Protein AF-A0A355EW24-F1 (afdb_monomer_lite)

Radius of gyration: 24.61 Å; chains: 1; bounding box: 57×34×97 Å

Structure (mmCIF, N/CA/C/O backbone):
data_AF-A0A355EW24-F1
#
_entry.id   AF-A0A355EW24-F1
#
loop_
_atom_site.group_PDB
_atom_site.id
_atom_site.type_symbol
_atom_site.label_atom_id
_atom_site.label_alt_id
_atom_site.label_comp_id
_atom_site.label_asym_id
_atom_site.label_entity_id
_atom_site.label_seq_id
_atom_site.pdbx_PDB_ins_code
_atom_site.Cartn_x
_atom_site.Cartn_y
_atom_site.Cartn_z
_atom_site.occupancy
_atom_site.B_iso_or_equiv
_atom_site.auth_seq_id
_atom_site.auth_comp_id
_atom_site.auth_asym_id
_atom_site.auth_atom_id
_atom_site.pdbx_PDB_model_num
ATOM 1 N N . ALA A 1 1 ? 10.854 -12.152 -34.268 1.00 59.97 1 ALA A N 1
ATOM 2 C CA . ALA A 1 1 ? 11.265 -13.570 -34.185 1.00 59.97 1 ALA A CA 1
ATOM 3 C C . ALA A 1 1 ? 12.708 -13.752 -34.657 1.00 59.97 1 ALA A C 1
ATOM 5 O O . ALA A 1 1 ? 13.566 -13.933 -33.809 1.00 59.97 1 ALA A O 1
ATOM 6 N N . VAL A 1 2 ? 13.000 -13.556 -35.949 1.00 60.12 2 VAL A N 1
ATOM 7 C CA . VAL A 1 2 ? 14.341 -13.761 -36.543 1.00 60.12 2 VAL A CA 1
ATOM 8 C C . VAL A 1 2 ? 15.468 -12.987 -35.838 1.00 60.12 2 VAL A C 1
ATOM 10 O O . VAL A 1 2 ? 16.496 -13.568 -35.520 1.00 60.12 2 VAL A O 1
ATOM 13 N N . VAL A 1 3 ? 15.269 -11.702 -35.516 1.00 64.50 3 VAL A N 1
ATOM 14 C CA . VAL A 1 3 ? 16.278 -10.895 -34.793 1.00 64.50 3 VAL A CA 1
ATOM 15 C C . VAL A 1 3 ? 16.567 -11.461 -33.397 1.00 64.50 3 VAL A C 1
ATOM 17 O O . VAL A 1 3 ? 17.723 -11.585 -33.014 1.00 64.50 3 VAL A O 1
ATOM 20 N N . ALA A 1 4 ? 15.537 -11.876 -32.655 1.00 61.22 4 ALA A N 1
ATOM 21 C CA . ALA A 1 4 ? 15.711 -12.468 -31.328 1.00 61.22 4 ALA A CA 1
ATOM 22 C C . ALA A 1 4 ? 16.446 -13.822 -31.398 1.00 61.22 4 ALA A C 1
ATOM 24 O O . ALA A 1 4 ? 17.312 -14.097 -30.573 1.00 61.22 4 ALA A O 1
ATOM 25 N N . GLU A 1 5 ? 16.150 -14.645 -32.407 1.00 65.75 5 GLU A N 1
ATOM 26 C CA . GLU A 1 5 ? 16.825 -15.932 -32.631 1.00 65.75 5 GLU A CA 1
ATOM 27 C C . GLU A 1 5 ? 18.302 -15.754 -33.016 1.00 65.75 5 GLU A C 1
ATOM 29 O O . GLU A 1 5 ? 19.167 -16.419 -32.447 1.00 65.75 5 GLU A O 1
ATOM 34 N N . LEU A 1 6 ? 18.612 -14.800 -33.900 1.00 62.88 6 LEU A N 1
ATOM 35 C CA . LEU A 1 6 ? 19.988 -14.470 -34.296 1.00 62.88 6 LEU A CA 1
ATOM 36 C C . LEU A 1 6 ? 20.810 -13.896 -33.133 1.00 62.88 6 LEU A C 1
ATOM 38 O O . LEU A 1 6 ? 21.958 -14.288 -32.918 1.00 62.88 6 LEU A O 1
ATOM 42 N N . CYS A 1 7 ? 20.226 -12.997 -32.341 1.00 64.62 7 CYS A N 1
ATOM 43 C CA . CYS A 1 7 ? 20.884 -12.449 -31.156 1.00 64.62 7 CYS A CA 1
ATOM 44 C C . CYS A 1 7 ? 21.098 -13.519 -30.074 1.00 64.62 7 CYS A C 1
ATOM 46 O O . CYS A 1 7 ? 22.156 -13.563 -29.449 1.00 64.62 7 CYS A O 1
ATOM 48 N N . GLY A 1 8 ? 20.130 -14.422 -29.886 1.00 62.66 8 GLY A N 1
ATOM 49 C CA . GLY A 1 8 ? 20.254 -15.541 -28.953 1.00 62.66 8 GLY A CA 1
ATOM 50 C C . GLY A 1 8 ? 21.350 -16.537 -29.343 1.00 62.66 8 GLY A C 1
ATOM 51 O O . GLY A 1 8 ? 22.033 -17.056 -28.466 1.00 62.66 8 GLY A O 1
ATOM 52 N N . ALA A 1 9 ? 21.551 -16.775 -30.642 1.00 64.44 9 ALA A N 1
ATOM 53 C CA . ALA A 1 9 ? 22.560 -17.709 -31.143 1.00 64.44 9 ALA A CA 1
ATOM 54 C C . ALA A 1 9 ? 24.004 -17.185 -31.033 1.00 64.44 9 ALA A C 1
ATOM 56 O O . ALA A 1 9 ? 24.939 -17.978 -30.972 1.00 64.44 9 ALA A O 1
ATOM 57 N N . THR A 1 10 ? 24.199 -15.865 -31.019 1.00 70.56 10 THR A N 1
ATOM 58 C CA . THR A 1 10 ? 25.537 -15.247 -31.072 1.00 70.56 10 THR A CA 1
ATOM 59 C C . THR A 1 10 ? 26.137 -14.941 -29.700 1.00 70.56 10 THR A C 1
ATOM 61 O O . THR A 1 10 ? 27.355 -14.819 -29.605 1.00 70.56 10 THR A O 1
ATOM 64 N N . ALA A 1 11 ? 25.314 -14.808 -28.649 1.00 73.56 11 ALA A N 1
ATOM 65 C CA . ALA A 1 11 ? 25.724 -14.471 -27.274 1.00 73.56 11 ALA A CA 1
ATOM 66 C C . ALA A 1 11 ? 26.688 -13.263 -27.160 1.00 73.56 11 ALA A C 1
ATOM 68 O O . ALA A 1 11 ? 27.446 -13.138 -26.198 1.00 73.56 11 ALA A O 1
ATOM 69 N N . HIS A 1 12 ? 26.682 -12.366 -28.149 1.00 79.56 12 HIS A N 1
ATOM 70 C CA . HIS A 1 12 ? 27.676 -11.306 -28.274 1.00 79.56 12 HIS A CA 1
ATOM 71 C C . HIS A 1 12 ? 27.291 -10.085 -27.424 1.00 79.56 12 HIS A C 1
ATOM 73 O O . HIS A 1 12 ? 26.269 -9.447 -27.677 1.00 79.56 12 HIS A O 1
ATOM 79 N N . ALA A 1 13 ? 28.130 -9.708 -26.451 1.00 78.00 13 ALA A N 1
ATOM 80 C CA . ALA A 1 13 ? 27.843 -8.624 -25.498 1.00 78.00 13 ALA A CA 1
ATOM 81 C C . ALA A 1 13 ? 27.566 -7.259 -26.162 1.00 78.00 13 ALA A C 1
ATOM 83 O O . ALA A 1 13 ? 26.728 -6.498 -25.688 1.00 78.00 13 ALA A O 1
ATOM 84 N N . GLY A 1 14 ? 28.192 -6.976 -27.311 1.00 85.31 14 GLY A N 1
ATOM 85 C CA . GLY A 1 14 ? 27.937 -5.754 -28.092 1.00 85.31 14 GLY A CA 1
ATOM 86 C C . GLY A 1 14 ? 26.512 -5.624 -28.655 1.00 85.31 14 GLY A C 1
ATOM 87 O O . GLY A 1 14 ? 26.184 -4.596 -29.234 1.00 85.31 14 GLY A O 1
ATOM 88 N N . LEU A 1 15 ? 25.663 -6.647 -28.506 1.00 85.75 15 LEU A N 1
ATOM 89 C CA . LEU A 1 15 ? 24.259 -6.604 -28.919 1.00 85.75 15 LEU A CA 1
ATOM 90 C C . LEU A 1 15 ? 23.318 -6.083 -27.825 1.00 85.75 15 LEU A C 1
ATOM 92 O O . LEU A 1 15 ? 22.170 -5.776 -28.132 1.00 85.75 15 LEU A O 1
ATOM 96 N N . VAL A 1 16 ? 23.773 -5.970 -26.572 1.00 89.56 16 VAL A N 1
ATOM 97 C CA . VAL A 1 16 ? 22.926 -5.578 -25.431 1.00 89.56 16 VAL A CA 1
ATOM 98 C C . VAL A 1 16 ? 22.260 -4.216 -25.653 1.00 89.56 16 VAL A C 1
ATOM 100 O O . VAL A 1 16 ? 21.040 -4.110 -25.548 1.00 89.56 16 VAL A O 1
ATOM 103 N N . GLU A 1 17 ? 23.043 -3.192 -25.996 1.00 91.38 17 GLU A N 1
ATOM 104 C CA . GLU A 1 17 ? 22.545 -1.827 -26.222 1.00 91.38 17 GLU A CA 1
ATOM 105 C C . GLU A 1 17 ? 21.614 -1.722 -27.437 1.00 91.38 17 GLU A C 1
ATOM 107 O O . GLU A 1 17 ? 20.474 -1.293 -27.251 1.00 91.38 17 GLU A O 1
ATOM 112 N N . PRO A 1 18 ? 22.002 -2.199 -28.639 1.00 91.19 18 PRO A N 1
ATOM 113 C CA . PRO A 1 18 ? 21.110 -2.188 -29.797 1.00 91.19 18 PRO A CA 1
ATOM 114 C C . PRO A 1 18 ? 19.782 -2.919 -29.563 1.00 91.19 18 PRO A C 1
ATOM 116 O O . PRO A 1 18 ? 18.737 -2.482 -30.043 1.00 91.19 18 PRO A O 1
ATOM 119 N N . ILE A 1 19 ? 19.798 -4.035 -28.822 1.00 90.19 19 ILE A N 1
ATOM 120 C CA . ILE A 1 19 ? 18.578 -4.782 -28.489 1.00 90.19 19 ILE A CA 1
ATOM 121 C C . ILE A 1 19 ? 17.700 -3.994 -27.518 1.00 90.19 19 ILE A C 1
ATOM 123 O O . ILE A 1 19 ? 16.485 -3.960 -27.709 1.00 90.19 19 ILE A O 1
ATOM 127 N N . GLU A 1 20 ? 18.280 -3.375 -26.484 1.00 94.06 20 GLU A N 1
ATOM 128 C CA . GLU A 1 20 ? 17.516 -2.546 -25.549 1.00 94.06 20 GLU A CA 1
ATOM 129 C C . GLU A 1 20 ? 16.870 -1.356 -26.270 1.00 94.06 20 GLU A C 1
ATOM 131 O O . GLU A 1 20 ? 15.677 -1.114 -26.085 1.00 94.06 20 GLU A O 1
ATOM 136 N N . GLU A 1 21 ? 17.619 -0.645 -27.114 1.00 93.31 21 GLU A N 1
ATOM 137 C CA . GLU A 1 21 ? 17.115 0.495 -27.888 1.00 93.31 21 GLU A CA 1
ATOM 138 C C . GLU A 1 21 ? 15.991 0.086 -28.838 1.00 93.31 21 GLU A C 1
ATOM 140 O O . GLU A 1 21 ? 14.920 0.702 -28.837 1.00 93.31 21 GLU A O 1
ATOM 145 N N . LEU A 1 22 ? 16.195 -1.001 -29.592 1.00 91.75 22 LEU A N 1
ATOM 146 C CA . LEU A 1 22 ? 15.168 -1.566 -30.461 1.00 91.75 22 LEU A CA 1
ATOM 147 C C . LEU A 1 22 ? 13.914 -1.914 -29.658 1.00 91.75 22 LEU A C 1
ATOM 149 O O . LEU A 1 22 ? 12.806 -1.548 -30.045 1.00 91.75 22 LEU A O 1
ATOM 153 N N . ALA A 1 23 ? 14.072 -2.610 -28.533 1.00 93.62 23 ALA A N 1
ATOM 154 C CA . ALA A 1 23 ? 12.939 -3.014 -27.724 1.00 93.62 23 ALA A CA 1
ATOM 155 C C . ALA A 1 23 ? 12.194 -1.800 -27.157 1.00 93.62 23 ALA A C 1
ATOM 157 O O . ALA A 1 23 ? 10.973 -1.743 -27.281 1.00 93.62 23 ALA A O 1
ATOM 158 N N . ARG A 1 24 ? 12.902 -0.798 -26.620 1.00 94.50 24 ARG A N 1
ATOM 159 C CA . ARG A 1 24 ? 12.300 0.455 -26.135 1.00 94.50 24 ARG A CA 1
ATOM 160 C C . ARG A 1 24 ? 11.508 1.169 -27.230 1.00 94.50 24 ARG A C 1
ATOM 162 O O . ARG A 1 24 ? 10.383 1.585 -26.969 1.00 94.50 24 ARG A O 1
ATOM 169 N N . GLY A 1 25 ? 12.042 1.239 -28.450 1.00 92.44 25 GLY A N 1
ATOM 170 C CA . GLY A 1 25 ? 11.335 1.815 -29.598 1.00 92.44 25 GLY A CA 1
ATOM 171 C C . GLY A 1 25 ? 10.088 1.024 -30.011 1.00 92.44 25 GLY A C 1
ATOM 172 O O . GLY A 1 25 ? 9.103 1.604 -30.461 1.00 92.44 25 GLY A O 1
ATOM 173 N N . LEU A 1 26 ? 10.095 -0.299 -29.827 1.00 93.06 26 LEU A N 1
ATOM 174 C CA . LEU A 1 26 ? 8.976 -1.157 -30.210 1.00 93.06 26 LEU A CA 1
ATOM 175 C C . LEU A 1 26 ? 7.814 -1.145 -29.211 1.00 93.06 26 LEU A C 1
ATOM 177 O O . LEU A 1 26 ? 6.679 -1.306 -29.663 1.00 93.06 26 LEU A O 1
ATOM 181 N N . ILE A 1 27 ? 8.050 -0.956 -27.903 1.00 92.81 27 ILE A N 1
ATOM 182 C CA . ILE A 1 27 ? 7.023 -1.123 -26.846 1.00 92.81 27 ILE A CA 1
ATOM 183 C C . ILE A 1 27 ? 5.714 -0.380 -27.165 1.00 92.81 27 ILE A C 1
ATOM 185 O O . ILE A 1 27 ? 4.619 -0.928 -27.004 1.00 92.81 27 ILE A O 1
ATOM 189 N N . GLU A 1 28 ? 5.817 0.841 -27.684 1.00 91.31 28 GLU A N 1
ATOM 190 C CA . GLU A 1 28 ? 4.660 1.696 -27.976 1.00 91.31 28 GLU A CA 1
ATOM 191 C C . GLU A 1 28 ? 3.861 1.269 -29.225 1.00 91.31 28 GLU A C 1
ATOM 193 O O . GLU A 1 28 ? 2.747 1.737 -29.437 1.00 91.31 28 GLU A O 1
ATOM 198 N N . SER A 1 29 ? 4.377 0.336 -30.035 1.00 90.44 29 SER A N 1
ATOM 199 C CA . SER A 1 29 ? 3.785 -0.055 -31.331 1.00 90.44 29 SER A CA 1
ATOM 200 C C . SER A 1 29 ? 3.270 -1.504 -31.419 1.00 90.44 29 SER A C 1
ATOM 202 O O . SER A 1 29 ? 2.463 -1.820 -32.290 1.00 90.44 29 SER A O 1
ATOM 204 N N . ILE A 1 30 ? 3.676 -2.398 -30.507 1.00 89.00 30 ILE A N 1
ATOM 205 C CA . ILE A 1 30 ? 3.279 -3.827 -30.457 1.00 89.00 30 ILE A CA 1
ATOM 206 C C . ILE A 1 30 ? 1.758 -4.020 -30.418 1.00 89.00 30 ILE A C 1
ATOM 208 O O . ILE A 1 30 ? 1.162 -3.746 -29.391 1.00 89.00 30 ILE A O 1
ATOM 212 N N . SER A 1 31 ? 1.098 -4.550 -31.440 1.00 88.19 31 SER A N 1
ATOM 213 C CA . SER A 1 31 ? -0.353 -4.803 -31.382 1.00 88.19 31 SER A CA 1
ATOM 214 C C . SER A 1 31 ? -0.681 -6.257 -31.702 1.00 88.19 31 SER A C 1
ATOM 216 O O . SER A 1 31 ? -0.135 -6.816 -32.653 1.00 88.19 31 SER A O 1
ATOM 218 N N . GLY A 1 32 ? -1.580 -6.860 -30.919 1.00 87.56 32 GLY A N 1
ATOM 219 C CA . GLY A 1 32 ? -2.008 -8.246 -31.092 1.00 87.56 32 GLY A CA 1
ATOM 220 C C . GLY A 1 32 ? -1.053 -9.293 -30.506 1.00 87.56 32 GLY A C 1
ATOM 221 O O . GLY A 1 32 ? 0.111 -9.033 -30.199 1.00 87.56 32 GLY A O 1
ATOM 222 N N . GLU A 1 33 ? -1.570 -10.514 -30.363 1.00 87.81 33 GLU A N 1
ATOM 223 C CA . GLU A 1 33 ? -0.931 -11.616 -29.628 1.00 87.81 33 GLU A CA 1
ATOM 224 C C . GLU A 1 33 ? 0.441 -12.009 -30.200 1.00 87.81 33 GLU A C 1
ATOM 226 O O . GLU A 1 33 ? 1.418 -12.103 -29.458 1.00 87.81 33 GLU A O 1
ATOM 231 N N . ALA A 1 34 ? 0.557 -12.142 -31.526 1.00 88.38 34 ALA A N 1
ATOM 232 C CA . ALA A 1 34 ? 1.813 -12.522 -32.179 1.00 88.38 34 ALA A CA 1
ATOM 233 C C . ALA A 1 34 ? 2.935 -11.483 -31.976 1.00 88.38 34 ALA A C 1
ATOM 235 O O . ALA A 1 34 ? 4.107 -11.839 -31.825 1.00 88.38 34 ALA A O 1
ATOM 236 N N . ALA A 1 35 ? 2.590 -10.191 -31.953 1.00 89.06 35 ALA A N 1
ATOM 237 C CA . ALA A 1 35 ? 3.562 -9.129 -31.712 1.00 89.06 35 ALA A CA 1
ATOM 238 C C . ALA A 1 35 ? 4.016 -9.122 -30.245 1.00 89.06 35 ALA A C 1
ATOM 240 O O . ALA A 1 35 ? 5.205 -8.948 -29.973 1.00 89.06 35 ALA A O 1
ATOM 241 N N . VAL A 1 36 ? 3.091 -9.359 -29.308 1.00 90.44 36 VAL A N 1
ATOM 242 C CA . VAL A 1 36 ? 3.396 -9.493 -27.876 1.00 90.44 36 VAL A CA 1
ATOM 243 C C . VAL A 1 36 ? 4.310 -10.690 -27.626 1.00 90.44 36 VAL A C 1
ATOM 245 O O . VAL A 1 36 ? 5.296 -10.559 -26.904 1.00 90.44 36 VAL A O 1
ATOM 248 N N . GLU A 1 37 ? 4.058 -11.833 -28.267 1.00 90.19 37 GLU A N 1
ATOM 249 C CA . GLU A 1 37 ? 4.939 -13.001 -28.185 1.00 90.19 37 GLU A CA 1
ATOM 250 C C . GLU A 1 37 ? 6.342 -12.695 -28.729 1.00 90.19 37 GLU A C 1
ATOM 252 O O . GLU A 1 37 ? 7.350 -12.989 -28.077 1.00 90.19 37 GLU A O 1
ATOM 257 N N . ALA A 1 38 ? 6.431 -12.076 -29.909 1.00 90.19 38 ALA A N 1
ATOM 258 C CA . ALA A 1 38 ? 7.712 -11.709 -30.502 1.00 90.19 38 ALA A CA 1
ATOM 259 C C . ALA A 1 38 ? 8.499 -10.733 -29.613 1.00 90.19 38 ALA A C 1
ATOM 261 O O . ALA A 1 38 ? 9.718 -10.873 -29.481 1.00 90.19 38 ALA A O 1
ATOM 262 N N . PHE A 1 39 ? 7.808 -9.778 -28.989 1.00 92.44 39 PHE A N 1
ATOM 263 C CA . PHE A 1 39 ? 8.406 -8.838 -28.054 1.00 92.44 39 PHE A CA 1
ATOM 264 C C . PHE A 1 39 ? 8.854 -9.515 -26.753 1.00 92.44 39 PHE A C 1
ATOM 266 O O . PHE A 1 39 ? 9.974 -9.288 -26.302 1.00 92.44 39 PHE A O 1
ATOM 273 N N . ALA A 1 40 ? 8.042 -10.410 -26.185 1.00 92.56 40 ALA A N 1
ATOM 274 C CA . ALA A 1 40 ? 8.420 -11.180 -25.002 1.00 92.56 40 ALA A CA 1
ATOM 275 C C . ALA A 1 40 ? 9.710 -11.982 -25.246 1.00 92.56 40 ALA A C 1
ATOM 277 O O . ALA A 1 40 ? 10.623 -11.954 -24.422 1.00 92.56 40 ALA A O 1
ATOM 278 N N . ARG A 1 41 ? 9.846 -12.623 -26.417 1.00 90.56 41 ARG A N 1
ATOM 279 C CA . ARG A 1 41 ? 11.086 -13.319 -26.810 1.00 90.56 41 ARG A CA 1
ATOM 280 C C . ARG A 1 41 ? 12.287 -12.372 -26.894 1.00 90.56 41 ARG A C 1
ATOM 282 O O . ARG A 1 41 ? 13.377 -12.754 -26.477 1.00 90.56 41 ARG A O 1
ATOM 289 N N . LEU A 1 42 ? 12.104 -11.148 -27.395 1.00 91.94 42 LEU A N 1
ATOM 290 C CA . LEU A 1 42 ? 13.166 -10.135 -27.443 1.00 91.94 42 LEU A CA 1
ATOM 291 C C . LEU A 1 42 ? 13.648 -9.757 -26.033 1.00 91.94 42 LEU A C 1
ATOM 293 O O . LEU A 1 42 ? 14.851 -9.723 -25.784 1.00 91.94 42 LEU A O 1
ATOM 297 N N . VAL A 1 43 ? 12.720 -9.552 -25.095 1.00 93.44 43 VAL A N 1
ATOM 298 C CA . VAL A 1 43 ? 13.035 -9.250 -23.687 1.00 93.44 43 VAL A CA 1
ATOM 299 C C . VAL A 1 43 ? 13.720 -10.435 -22.995 1.00 93.44 43 VAL A C 1
ATOM 301 O O . VAL A 1 43 ? 14.661 -10.235 -22.227 1.00 93.44 43 VAL A O 1
ATOM 304 N N . VAL A 1 44 ? 13.316 -11.676 -23.293 1.00 91.75 44 VAL A N 1
ATOM 305 C CA . VAL A 1 44 ? 13.999 -12.890 -22.804 1.00 91.75 44 VAL A CA 1
ATOM 306 C C . VAL A 1 44 ? 15.437 -12.959 -23.316 1.00 91.75 44 VAL A C 1
ATOM 308 O O . VAL A 1 44 ? 16.345 -13.262 -22.544 1.00 91.75 44 VAL A O 1
ATOM 311 N N . VAL A 1 45 ? 15.669 -12.658 -24.596 1.00 90.81 45 VAL A N 1
ATOM 312 C CA . VAL A 1 45 ? 17.024 -12.622 -25.169 1.00 90.81 45 VAL A CA 1
ATOM 313 C C . VAL A 1 45 ? 17.865 -11.542 -24.499 1.00 90.81 45 VAL A C 1
ATOM 315 O O . VAL A 1 45 ? 18.977 -11.843 -24.068 1.00 90.81 45 VAL A O 1
ATOM 318 N N . LEU A 1 46 ? 17.326 -10.330 -24.320 1.00 91.88 46 LEU A N 1
ATOM 319 C CA . LEU A 1 46 ? 18.021 -9.280 -23.574 1.00 91.88 46 LEU A CA 1
ATOM 320 C C . LEU A 1 46 ? 18.354 -9.745 -22.155 1.00 91.88 46 LEU A C 1
ATOM 322 O O . LEU A 1 46 ? 19.483 -9.580 -21.723 1.00 91.88 46 LEU A O 1
ATOM 326 N N . SER A 1 47 ? 17.419 -10.400 -21.466 1.00 91.31 47 SER A N 1
ATOM 327 C CA . SER A 1 47 ? 17.632 -10.903 -20.102 1.00 91.31 47 SER A CA 1
ATOM 328 C C . SER A 1 47 ? 18.715 -11.984 -20.014 1.00 91.31 47 SER A C 1
ATOM 330 O O . SER A 1 47 ? 19.347 -12.126 -18.970 1.00 91.31 47 SER A O 1
ATOM 332 N N . ARG A 1 48 ? 18.949 -12.746 -21.091 1.00 90.31 48 ARG A N 1
ATOM 333 C CA . ARG A 1 48 ? 20.051 -13.721 -21.171 1.00 90.31 48 ARG A CA 1
ATOM 334 C C . ARG A 1 48 ? 21.407 -13.058 -21.410 1.00 90.31 48 ARG A C 1
ATOM 336 O O . ARG A 1 48 ? 22.405 -13.570 -20.917 1.00 90.31 48 ARG A O 1
ATOM 343 N N . LEU A 1 49 ? 21.439 -11.957 -22.163 1.00 90.19 49 LEU A N 1
ATOM 344 C CA . LEU A 1 49 ? 22.664 -11.200 -22.447 1.00 90.19 49 LEU A CA 1
ATOM 345 C C . LEU A 1 49 ? 23.048 -10.275 -21.281 1.00 90.19 49 LEU A C 1
ATOM 347 O O . LEU A 1 49 ? 24.207 -10.226 -20.884 1.00 90.19 49 LEU A O 1
ATOM 351 N N . ASP A 1 50 ? 22.066 -9.571 -20.721 1.00 92.69 50 ASP A N 1
ATOM 352 C CA . ASP A 1 50 ? 22.175 -8.692 -19.560 1.00 92.69 50 ASP A CA 1
ATOM 353 C C . ASP A 1 50 ? 20.878 -8.781 -18.743 1.00 92.69 50 ASP A C 1
ATOM 355 O O . ASP A 1 50 ? 19.853 -8.157 -19.042 1.00 92.69 50 ASP A O 1
ATOM 359 N N . ALA A 1 51 ? 20.930 -9.569 -17.670 1.00 91.81 51 ALA A N 1
ATOM 360 C CA . ALA A 1 51 ? 19.776 -9.799 -16.810 1.00 91.81 51 ALA A CA 1
ATOM 361 C C . ALA A 1 51 ? 19.239 -8.503 -16.182 1.00 91.81 51 ALA A C 1
ATOM 363 O O . ALA A 1 51 ? 18.042 -8.392 -15.931 1.00 91.81 51 ALA A O 1
ATOM 364 N N . THR A 1 52 ? 20.098 -7.522 -15.913 1.00 94.19 52 THR A N 1
ATOM 365 C CA . THR A 1 52 ? 19.713 -6.262 -15.274 1.00 94.19 52 THR A CA 1
ATOM 366 C C . THR A 1 52 ? 18.938 -5.370 -16.237 1.00 94.19 52 THR A C 1
ATOM 368 O O . THR A 1 52 ? 17.828 -4.939 -15.911 1.00 94.19 52 THR A O 1
ATOM 371 N N . ARG A 1 53 ? 19.455 -5.151 -17.450 1.00 94.12 53 ARG A N 1
ATOM 372 C CA . ARG A 1 53 ? 18.738 -4.397 -18.492 1.00 94.12 53 ARG A CA 1
ATOM 373 C C . ARG A 1 53 ? 17.453 -5.105 -18.917 1.00 94.12 53 ARG A C 1
ATOM 375 O O . ARG A 1 53 ? 16.419 -4.452 -19.043 1.00 94.12 53 ARG A O 1
ATOM 382 N N . GLY A 1 54 ? 17.484 -6.435 -19.038 1.00 94.19 54 GLY A N 1
ATOM 383 C CA . GLY A 1 54 ? 16.306 -7.251 -19.340 1.00 94.19 54 GLY A CA 1
ATOM 384 C C . GLY A 1 54 ? 15.171 -7.077 -18.328 1.00 94.19 54 GLY A C 1
ATOM 385 O O . GLY A 1 54 ? 14.042 -6.780 -18.720 1.00 94.19 54 GLY A O 1
ATOM 386 N N . ARG A 1 55 ? 15.470 -7.166 -17.022 1.00 94.88 55 ARG A N 1
ATOM 387 C CA . ARG A 1 55 ? 14.475 -6.953 -15.955 1.00 94.88 55 ARG A CA 1
ATOM 388 C C . ARG A 1 55 ? 13.889 -5.538 -15.969 1.00 94.88 55 ARG A C 1
ATOM 390 O O . ARG A 1 55 ? 12.673 -5.382 -15.883 1.00 94.88 55 ARG A O 1
ATOM 397 N N . ARG A 1 56 ? 14.731 -4.509 -16.117 1.00 95.81 56 ARG A N 1
ATOM 398 C CA . ARG A 1 56 ? 14.291 -3.101 -16.179 1.00 95.81 56 ARG A CA 1
ATOM 399 C C . ARG A 1 56 ? 13.365 -2.848 -17.368 1.00 95.81 56 ARG A C 1
ATOM 401 O O . ARG A 1 56 ? 12.297 -2.263 -17.204 1.00 95.81 56 ARG A O 1
ATOM 408 N N . LEU A 1 57 ? 13.738 -3.352 -18.545 1.00 96.00 57 LEU A N 1
ATOM 409 C CA . LEU A 1 57 ? 12.914 -3.269 -19.749 1.00 96.00 57 LEU A CA 1
ATOM 410 C C . LEU A 1 57 ? 11.579 -4.003 -19.577 1.00 96.00 57 LEU A C 1
ATOM 412 O O . LEU A 1 57 ? 10.548 -3.497 -20.014 1.00 96.00 57 LEU A O 1
ATOM 416 N N . ALA A 1 58 ? 11.583 -5.176 -18.939 1.00 95.38 58 ALA A N 1
ATOM 417 C CA . ALA A 1 58 ? 10.365 -5.942 -18.713 1.00 95.38 58 ALA A CA 1
ATOM 418 C C . ALA A 1 58 ? 9.353 -5.172 -17.848 1.00 95.38 58 ALA A C 1
ATOM 420 O O . ALA A 1 58 ? 8.169 -5.123 -18.180 1.00 95.38 58 ALA A O 1
ATOM 421 N N . VAL A 1 59 ? 9.820 -4.510 -16.785 1.00 95.00 59 VAL A N 1
ATOM 422 C CA . VAL A 1 59 ? 8.969 -3.678 -15.920 1.00 95.00 59 VAL A CA 1
ATOM 423 C C . VAL A 1 59 ? 8.449 -2.439 -16.654 1.00 95.00 59 VAL A C 1
ATOM 425 O O . VAL A 1 59 ? 7.255 -2.143 -16.572 1.00 95.00 59 VAL A O 1
ATOM 428 N N . LEU A 1 60 ? 9.296 -1.768 -17.444 1.00 96.19 60 LEU A N 1
ATOM 429 C CA . LEU A 1 60 ? 8.883 -0.657 -18.310 1.00 96.19 60 LEU A CA 1
ATOM 430 C C . LEU A 1 60 ? 7.786 -1.073 -19.295 1.00 96.19 60 LEU A C 1
ATOM 432 O O . LEU A 1 60 ? 6.732 -0.439 -19.373 1.00 96.19 60 LEU A O 1
ATOM 436 N N . ALA A 1 61 ? 8.010 -2.171 -20.013 1.00 95.06 61 ALA A N 1
ATOM 437 C CA . ALA A 1 61 ? 7.039 -2.708 -20.951 1.00 95.06 61 ALA A CA 1
ATOM 438 C C . ALA A 1 61 ? 5.734 -3.102 -20.248 1.00 95.06 61 ALA A C 1
ATOM 440 O O . ALA A 1 61 ? 4.662 -2.777 -20.750 1.00 95.06 61 ALA A O 1
ATOM 441 N N . ASN A 1 62 ? 5.796 -3.716 -19.061 1.00 93.75 62 ASN A N 1
ATOM 442 C CA . ASN A 1 62 ? 4.599 -4.082 -18.299 1.00 93.75 62 ASN A CA 1
ATOM 443 C C . ASN A 1 62 ? 3.784 -2.840 -17.910 1.00 93.75 62 ASN A C 1
ATOM 445 O O . ASN A 1 62 ? 2.558 -2.850 -18.019 1.00 93.75 62 ASN A O 1
ATOM 449 N N . MET A 1 63 ? 4.455 -1.758 -17.500 1.00 94.50 63 MET A N 1
ATOM 450 C CA . MET A 1 63 ? 3.804 -0.484 -17.197 1.00 94.50 63 MET A CA 1
ATOM 451 C C . MET A 1 63 ? 3.099 0.090 -18.430 1.00 94.50 63 MET A C 1
ATOM 453 O O . MET A 1 63 ? 1.902 0.379 -18.355 1.00 94.50 63 MET A O 1
ATOM 457 N N . ILE A 1 64 ? 3.7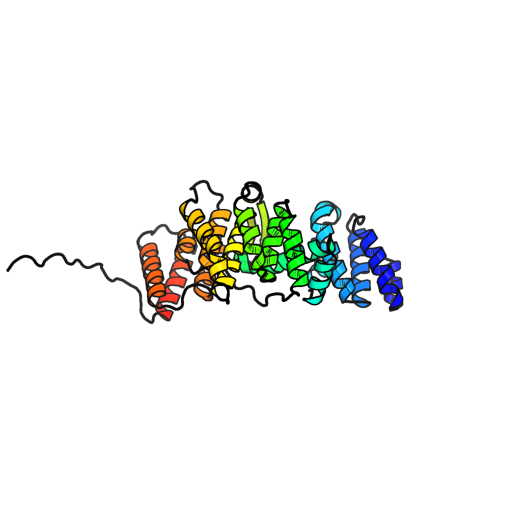87 0.194 -19.571 1.00 94.12 64 ILE A N 1
ATOM 458 C CA . ILE A 1 64 ? 3.205 0.744 -20.808 1.00 94.12 64 ILE A CA 1
ATOM 459 C C . ILE A 1 64 ? 2.034 -0.122 -21.290 1.00 94.12 64 ILE A C 1
ATOM 461 O O . ILE A 1 64 ? 0.940 0.385 -21.551 1.00 94.12 64 ILE A O 1
ATOM 465 N N . MET A 1 65 ? 2.221 -1.442 -21.328 1.00 91.94 65 MET A N 1
ATOM 466 C CA . MET A 1 65 ? 1.195 -2.393 -21.750 1.00 91.94 65 MET A CA 1
ATOM 467 C C . MET A 1 65 ? -0.064 -2.327 -20.880 1.00 91.94 65 MET A C 1
ATOM 469 O O . MET A 1 65 ? -1.171 -2.425 -21.403 1.00 91.94 65 MET A O 1
ATOM 473 N N . ARG A 1 66 ? 0.077 -2.136 -19.562 1.00 88.88 66 ARG A N 1
ATOM 474 C CA . ARG A 1 66 ? -1.061 -2.039 -18.635 1.00 88.88 66 ARG A CA 1
ATOM 475 C C . ARG A 1 66 ? -1.757 -0.687 -18.648 1.00 88.88 66 ARG A C 1
ATOM 477 O O . ARG A 1 66 ? -2.960 -0.645 -18.427 1.00 88.88 66 ARG A O 1
ATOM 484 N N . THR A 1 67 ? -1.018 0.401 -18.847 1.00 89.06 67 THR A N 1
ATOM 485 C CA . THR A 1 67 ? -1.550 1.757 -18.630 1.00 89.06 67 THR A CA 1
ATOM 486 C C . THR A 1 67 ? -1.950 2.477 -19.910 1.00 89.06 67 THR A C 1
ATOM 488 O O . THR A 1 67 ? -2.839 3.319 -19.866 1.00 89.06 67 THR A O 1
ATOM 491 N N . ARG A 1 68 ? -1.324 2.149 -21.045 1.00 90.00 68 ARG A N 1
ATOM 492 C CA . ARG A 1 68 ? -1.570 2.819 -22.333 1.00 90.00 68 ARG A CA 1
ATOM 493 C C . ARG A 1 68 ? -2.205 1.900 -23.365 1.00 90.00 68 ARG A C 1
ATOM 495 O O . ARG A 1 68 ? -2.802 2.380 -24.322 1.00 90.00 68 ARG A O 1
ATOM 502 N N . ARG A 1 69 ? -2.029 0.582 -23.211 1.00 88.38 69 ARG A N 1
ATOM 503 C CA . ARG A 1 69 ? -2.264 -0.380 -24.300 1.00 88.38 69 ARG A CA 1
ATOM 504 C C . ARG A 1 69 ? -3.028 -1.634 -23.888 1.00 88.38 69 ARG A C 1
ATOM 506 O O . ARG A 1 69 ? -3.005 -2.611 -24.636 1.00 88.38 69 ARG A O 1
ATOM 513 N N . SER A 1 70 ? -3.714 -1.613 -22.742 1.00 84.44 70 SER A N 1
ATOM 514 C CA . SER A 1 70 ? -4.379 -2.785 -22.146 1.00 84.44 70 SER A CA 1
ATOM 515 C C . SER A 1 70 ? -5.239 -3.553 -23.147 1.00 84.44 70 SER A C 1
ATOM 517 O O . SER A 1 70 ? -5.169 -4.781 -23.210 1.00 84.44 70 SER A O 1
ATOM 519 N N . ASP A 1 71 ? -5.974 -2.820 -23.979 1.00 86.38 71 ASP A N 1
ATOM 520 C CA . ASP A 1 71 ? -6.956 -3.370 -24.915 1.00 86.38 71 ASP A CA 1
ATOM 521 C C . ASP A 1 71 ? -6.305 -3.964 -26.173 1.00 86.38 71 ASP A C 1
ATOM 523 O O . ASP A 1 71 ? -6.879 -4.832 -26.828 1.00 86.38 71 ASP A O 1
ATOM 527 N N . GLN A 1 72 ? -5.086 -3.523 -26.499 1.00 84.38 72 GLN A N 1
ATOM 528 C CA . GLN A 1 72 ? -4.350 -3.916 -27.706 1.00 84.38 72 GLN A CA 1
ATOM 529 C C . GLN A 1 72 ? -3.403 -5.092 -27.458 1.00 84.38 72 GLN A C 1
ATOM 531 O O . GLN A 1 72 ? -3.176 -5.908 -28.351 1.00 84.38 72 GLN A O 1
ATOM 536 N N . VAL A 1 73 ? -2.821 -5.155 -26.257 1.00 82.94 73 VAL A N 1
ATOM 537 C CA . VAL A 1 73 ? -1.775 -6.133 -25.918 1.00 82.94 73 VAL A CA 1
ATOM 538 C C . VAL A 1 73 ? -2.248 -7.207 -24.949 1.00 82.94 73 VAL A C 1
ATOM 540 O O . VAL A 1 73 ? -1.568 -8.218 -24.820 1.00 82.94 73 VAL A O 1
ATOM 543 N N . ARG A 1 74 ? -3.389 -7.000 -24.270 1.00 80.81 74 ARG A N 1
ATOM 544 C CA . ARG A 1 74 ? -3.934 -7.904 -23.244 1.00 80.81 74 ARG A CA 1
ATOM 545 C C . ARG A 1 74 ? -2.825 -8.395 -22.299 1.00 80.81 74 ARG A C 1
ATOM 547 O O . ARG A 1 74 ? -2.471 -9.566 -22.341 1.00 80.81 74 ARG A O 1
ATOM 554 N N . PRO A 1 75 ? -2.266 -7.546 -21.419 1.00 75.69 75 PRO A N 1
ATOM 555 C CA . PRO A 1 75 ? -1.061 -7.864 -20.636 1.00 75.69 75 PRO A CA 1
ATOM 556 C C . PRO A 1 75 ? -1.185 -9.075 -19.686 1.00 75.69 75 PRO A C 1
ATOM 558 O O . PRO A 1 75 ? -0.194 -9.485 -19.090 1.00 75.69 75 PRO A O 1
ATOM 561 N N . GLY A 1 76 ? -2.382 -9.650 -19.521 1.00 77.31 76 GLY A N 1
ATOM 562 C CA . GLY A 1 76 ? -2.596 -10.941 -18.855 1.00 77.31 76 GLY A CA 1
ATOM 563 C C . GLY A 1 76 ? -2.444 -12.170 -19.766 1.00 77.31 76 GLY A C 1
ATOM 564 O O . GLY A 1 76 ? -2.655 -13.287 -19.305 1.00 77.31 76 GLY A O 1
ATOM 565 N N . PHE A 1 77 ? -2.117 -11.991 -21.047 1.00 81.56 77 PHE A N 1
ATOM 566 C CA . PHE A 1 77 ? -1.985 -13.062 -22.033 1.00 81.56 77 PHE A CA 1
ATOM 567 C C . PHE A 1 77 ? -0.594 -13.717 -21.998 1.00 81.56 77 PHE A C 1
ATOM 569 O O . PHE A 1 77 ? 0.426 -13.081 -21.711 1.00 81.56 77 PHE A O 1
ATOM 576 N N . TYR A 1 78 ? -0.557 -15.012 -22.309 1.00 77.44 78 TYR A N 1
ATOM 577 C CA . TYR A 1 78 ? 0.673 -15.790 -22.446 1.00 77.44 78 TYR A CA 1
ATOM 578 C C . TYR A 1 78 ? 1.369 -15.476 -23.784 1.00 77.44 78 TYR A C 1
ATOM 580 O O . TYR A 1 78 ? 0.693 -15.479 -24.801 1.00 77.44 78 TYR A O 1
ATOM 588 N N . PRO A 1 79 ? 2.696 -15.252 -23.860 1.00 85.12 79 PRO A N 1
ATOM 589 C CA . PRO A 1 79 ? 3.703 -15.524 -22.831 1.00 85.12 79 PRO A CA 1
ATOM 590 C C . PRO A 1 79 ? 4.074 -14.323 -21.953 1.00 85.12 79 PRO A C 1
ATOM 592 O O . PRO A 1 79 ? 4.838 -14.489 -21.003 1.00 85.12 79 PRO A O 1
ATOM 595 N N . TRP A 1 80 ? 3.567 -13.119 -22.241 1.00 90.44 80 TRP A N 1
ATOM 596 C CA . TRP A 1 80 ? 3.969 -11.908 -21.515 1.00 90.44 80 TRP A CA 1
ATOM 597 C C . TRP A 1 80 ? 3.708 -12.009 -20.013 1.00 90.44 80 TRP A C 1
ATOM 599 O O . TRP A 1 80 ? 4.583 -11.681 -19.216 1.00 90.44 80 TRP A O 1
ATOM 609 N N . TRP A 1 81 ? 2.534 -12.517 -19.628 1.00 85.50 81 TRP A N 1
ATOM 610 C CA . TRP A 1 81 ? 2.180 -12.699 -18.223 1.00 85.50 81 TRP A CA 1
ATOM 611 C C . TRP A 1 81 ? 3.206 -13.548 -17.462 1.00 85.50 81 TRP A C 1
ATOM 613 O O . TRP A 1 81 ? 3.614 -13.163 -16.367 1.00 85.50 81 TRP A O 1
ATOM 623 N N . GLN A 1 82 ? 3.669 -14.654 -18.060 1.00 86.88 82 GLN A N 1
ATOM 624 C CA . GLN A 1 82 ? 4.679 -15.511 -17.440 1.00 86.88 82 GLN A CA 1
ATOM 625 C C . GLN A 1 82 ? 5.974 -14.725 -17.212 1.00 86.88 82 GLN A C 1
ATOM 627 O O . GLN A 1 82 ? 6.452 -14.645 -16.082 1.00 86.88 82 GLN A O 1
ATOM 632 N N . LEU A 1 83 ? 6.489 -14.078 -18.261 1.00 88.25 83 LEU A N 1
ATOM 633 C CA . LEU A 1 83 ? 7.721 -13.295 -18.179 1.00 88.25 83 LEU A CA 1
ATOM 634 C C . LEU A 1 83 ? 7.625 -12.185 -17.124 1.00 88.25 83 LEU A C 1
ATOM 636 O O . LEU A 1 83 ? 8.509 -12.058 -16.284 1.00 88.25 83 LEU A O 1
ATOM 640 N N . ALA A 1 84 ? 6.547 -11.401 -17.141 1.00 85.19 84 ALA A N 1
ATOM 641 C CA . ALA A 1 84 ? 6.351 -10.304 -16.198 1.00 85.19 84 ALA A CA 1
ATOM 642 C C . ALA A 1 84 ? 6.236 -10.794 -14.744 1.00 85.19 84 ALA A C 1
ATOM 644 O O . ALA A 1 84 ? 6.680 -10.098 -13.838 1.00 85.19 84 ALA A O 1
ATOM 645 N N . SER A 1 85 ? 5.674 -11.987 -14.515 1.00 82.06 85 SER A N 1
ATOM 646 C CA . SER A 1 85 ? 5.545 -12.575 -13.174 1.00 82.06 85 SER A CA 1
ATOM 647 C C . SER A 1 85 ? 6.860 -13.115 -12.595 1.00 82.06 85 SER A C 1
ATOM 649 O O . SER A 1 85 ? 6.992 -13.220 -11.378 1.00 82.06 85 SER A O 1
ATOM 651 N N . GLU A 1 86 ? 7.832 -13.441 -13.451 1.00 85.00 86 GLU A N 1
ATOM 652 C CA . GLU A 1 86 ? 9.144 -13.974 -13.056 1.00 85.00 86 GLU A CA 1
ATOM 653 C C . GLU A 1 86 ? 10.189 -12.866 -12.826 1.00 85.00 86 GLU A C 1
ATOM 655 O O . GLU A 1 86 ? 11.263 -13.112 -12.268 1.00 85.00 86 GLU A O 1
ATOM 660 N N . VAL A 1 87 ? 9.894 -11.629 -13.236 1.00 86.94 87 VAL A N 1
ATOM 661 C CA . VAL A 1 87 ? 10.803 -10.492 -13.078 1.00 86.94 87 VAL A CA 1
ATOM 662 C C . VAL A 1 87 ? 10.721 -9.942 -11.657 1.00 86.94 87 VAL A C 1
ATOM 664 O O . VAL A 1 87 ? 9.687 -9.455 -11.216 1.00 86.94 87 VAL A O 1
ATOM 667 N N . ALA A 1 88 ? 11.856 -9.969 -10.958 1.00 86.50 88 ALA A N 1
ATOM 668 C CA . ALA A 1 88 ? 12.018 -9.357 -9.644 1.00 86.50 88 ALA A CA 1
ATOM 669 C C . ALA A 1 88 ? 13.137 -8.307 -9.677 1.00 86.50 88 ALA A C 1
ATOM 671 O O . ALA A 1 88 ? 14.310 -8.642 -9.873 1.00 86.50 88 ALA A O 1
ATOM 672 N N . LEU A 1 89 ? 12.781 -7.036 -9.484 1.00 90.62 89 LEU A N 1
ATOM 673 C CA . LEU A 1 89 ? 13.750 -5.943 -9.389 1.00 90.62 89 LEU A CA 1
ATOM 674 C C . LEU A 1 89 ? 14.473 -5.943 -8.035 1.00 90.62 89 LEU A C 1
ATOM 676 O O . LEU A 1 89 ? 13.898 -6.262 -6.992 1.00 90.62 89 LEU A O 1
ATOM 680 N N . ARG A 1 90 ? 15.753 -5.556 -8.053 1.00 91.31 90 ARG A N 1
ATOM 681 C CA . ARG A 1 90 ? 16.563 -5.306 -6.847 1.00 91.31 90 ARG A CA 1
ATOM 682 C C . ARG A 1 90 ? 16.600 -3.814 -6.522 1.00 91.31 90 ARG A C 1
ATOM 684 O O . ARG A 1 90 ? 16.294 -2.996 -7.380 1.00 91.31 90 ARG A O 1
ATOM 691 N N . ALA A 1 91 ? 17.040 -3.455 -5.315 1.00 92.44 91 ALA A N 1
ATOM 692 C CA . ALA A 1 91 ? 17.201 -2.057 -4.893 1.00 92.44 91 ALA A CA 1
ATOM 693 C C . ALA A 1 91 ? 17.943 -1.189 -5.928 1.00 92.44 91 ALA A C 1
ATOM 695 O O . ALA A 1 91 ? 17.438 -0.141 -6.313 1.00 92.44 91 ALA A O 1
ATOM 696 N N . ASP A 1 92 ? 19.067 -1.674 -6.464 1.00 95.31 92 ASP A N 1
ATOM 697 C CA . ASP A 1 92 ? 19.841 -0.955 -7.489 1.00 95.31 92 ASP A CA 1
ATOM 698 C C . ASP A 1 92 ? 19.076 -0.750 -8.804 1.00 95.31 92 ASP A C 1
ATOM 700 O O . ASP A 1 92 ? 19.303 0.231 -9.511 1.00 95.31 92 ASP A O 1
ATOM 704 N N . ASP A 1 93 ? 18.154 -1.658 -9.139 1.00 96.06 93 ASP A N 1
ATOM 705 C CA . ASP A 1 93 ? 17.279 -1.502 -10.300 1.00 96.06 93 ASP A CA 1
ATOM 706 C C . ASP A 1 93 ? 16.267 -0.380 -10.071 1.00 96.06 93 ASP A C 1
ATOM 708 O O . ASP A 1 93 ? 16.069 0.449 -10.956 1.00 96.06 93 ASP A O 1
ATOM 712 N N . PHE A 1 94 ? 15.686 -0.304 -8.872 1.00 95.25 94 PHE A N 1
ATOM 713 C CA . PHE A 1 94 ? 14.793 0.791 -8.501 1.00 95.25 94 PHE A CA 1
ATOM 714 C C . PHE A 1 94 ? 15.520 2.133 -8.451 1.00 95.25 94 PHE A C 1
ATOM 716 O O . PHE A 1 94 ? 15.000 3.096 -9.007 1.00 95.25 94 PHE A O 1
ATOM 723 N N . ASN A 1 95 ? 16.727 2.189 -7.877 1.00 97.00 95 ASN A N 1
ATOM 724 C CA . ASN A 1 95 ? 17.539 3.408 -7.860 1.00 97.00 95 ASN A CA 1
ATOM 725 C C . ASN A 1 95 ? 17.784 3.921 -9.287 1.00 97.00 95 ASN A C 1
ATOM 727 O O . ASN A 1 95 ? 17.522 5.079 -9.604 1.00 97.00 95 ASN A O 1
ATOM 731 N N . ALA A 1 96 ? 18.221 3.029 -10.182 1.00 96.94 96 ALA A N 1
ATOM 732 C CA . ALA A 1 96 ? 18.493 3.384 -11.570 1.00 96.94 96 ALA A CA 1
ATOM 733 C C . ALA A 1 96 ? 17.238 3.856 -12.324 1.00 96.94 96 ALA A C 1
ATOM 735 O O . ALA A 1 96 ? 17.309 4.819 -13.085 1.00 96.94 96 ALA A O 1
ATOM 736 N N . LEU A 1 97 ? 16.097 3.188 -12.131 1.00 97.31 97 LEU A N 1
ATOM 737 C CA . LEU A 1 97 ? 14.841 3.538 -12.799 1.00 97.31 97 LEU A CA 1
ATOM 738 C C . LEU A 1 97 ? 14.251 4.856 -12.276 1.00 97.31 97 LEU A C 1
ATOM 740 O O . LEU A 1 97 ? 13.842 5.691 -13.078 1.00 97.31 97 LEU A O 1
ATOM 744 N N . LEU A 1 98 ? 14.243 5.064 -10.955 1.00 97.19 98 LEU A N 1
ATOM 745 C CA . LEU A 1 98 ? 13.767 6.306 -10.338 1.00 97.19 98 LEU A CA 1
ATOM 746 C C . LEU A 1 98 ? 14.625 7.500 -10.771 1.00 97.19 98 LEU A C 1
ATOM 748 O O . LEU A 1 98 ? 14.078 8.515 -11.196 1.00 97.19 98 LEU A O 1
ATOM 752 N N . ASN A 1 99 ? 15.954 7.354 -10.757 1.00 96.81 99 ASN A N 1
ATOM 753 C CA . ASN A 1 99 ? 16.873 8.433 -11.133 1.00 96.81 99 ASN A CA 1
ATOM 754 C C . ASN A 1 99 ? 16.852 8.742 -12.638 1.00 96.81 99 ASN A C 1
ATOM 756 O O . ASN A 1 99 ? 17.143 9.870 -13.031 1.00 96.81 99 ASN A O 1
ATOM 760 N N . ARG A 1 100 ? 16.484 7.773 -13.489 1.00 95.00 100 ARG A N 1
ATOM 761 C CA . ARG A 1 100 ? 16.290 8.004 -14.931 1.00 95.00 100 ARG A CA 1
ATOM 762 C C . ARG A 1 100 ? 15.055 8.865 -15.228 1.00 95.00 100 ARG A C 1
ATOM 764 O O . ARG A 1 100 ? 15.024 9.528 -16.263 1.00 95.00 100 ARG A O 1
ATOM 771 N N . GLY A 1 101 ? 14.070 8.884 -14.330 1.00 94.56 101 GLY A N 1
ATOM 772 C CA . GLY A 1 101 ? 12.855 9.683 -14.471 1.00 94.56 101 GLY A CA 1
ATOM 773 C C . GLY A 1 101 ? 11.889 9.159 -15.541 1.00 94.56 101 GLY A C 1
ATOM 774 O O . GLY A 1 101 ? 12.025 8.046 -16.054 1.00 94.56 101 GLY A O 1
ATOM 775 N N . GLY A 1 102 ? 10.874 9.967 -15.859 1.00 95.06 102 GLY A N 1
ATOM 776 C CA . GLY A 1 102 ? 9.891 9.672 -16.905 1.00 95.06 102 GLY A CA 1
ATOM 777 C C . GLY A 1 102 ? 9.199 8.315 -16.735 1.00 95.06 102 GLY A C 1
ATOM 778 O O . GLY A 1 102 ? 8.735 7.956 -15.649 1.00 95.06 102 GLY A O 1
ATOM 779 N N . ASP A 1 103 ? 9.131 7.553 -17.825 1.00 96.12 103 ASP A N 1
ATOM 780 C CA . ASP A 1 103 ? 8.457 6.253 -17.852 1.00 96.12 103 ASP A CA 1
ATOM 781 C C . ASP A 1 103 ? 9.194 5.167 -17.071 1.00 96.12 103 ASP A C 1
ATOM 783 O O . ASP A 1 103 ? 8.549 4.289 -16.499 1.00 96.12 103 ASP A O 1
ATOM 787 N N . ASP A 1 104 ? 10.524 5.237 -16.992 1.00 9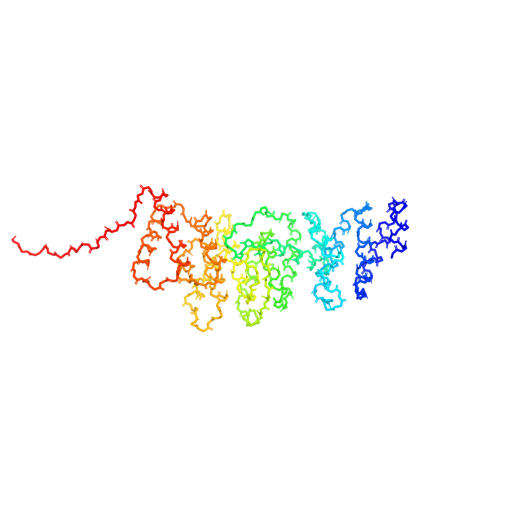7.25 104 ASP A N 1
ATOM 788 C CA . ASP A 1 104 ? 11.322 4.309 -16.191 1.00 97.25 104 ASP A CA 1
ATOM 789 C C . ASP A 1 104 ? 10.963 4.448 -14.698 1.00 97.25 104 ASP A C 1
ATOM 791 O O . ASP A 1 104 ? 10.683 3.448 -14.029 1.00 97.25 104 ASP A O 1
ATOM 795 N N . ALA A 1 105 ? 10.841 5.682 -14.196 1.00 97.19 105 ALA A N 1
ATOM 796 C CA . ALA A 1 105 ? 10.422 5.926 -12.818 1.00 97.19 105 ALA A CA 1
ATOM 797 C C . ALA A 1 105 ? 8.965 5.495 -12.569 1.00 97.19 105 ALA A C 1
ATOM 799 O O . ALA A 1 105 ? 8.670 4.833 -11.571 1.00 97.19 105 ALA A O 1
ATOM 800 N N . LYS A 1 106 ? 8.045 5.783 -13.501 1.00 96.75 106 LYS A N 1
ATOM 801 C CA . LYS A 1 106 ? 6.649 5.314 -13.415 1.00 96.75 106 LYS A CA 1
ATOM 802 C C . LYS A 1 106 ? 6.543 3.788 -13.412 1.00 96.75 106 LYS A C 1
ATOM 804 O O . LYS A 1 106 ? 5.695 3.232 -12.711 1.00 96.75 106 LYS A O 1
ATOM 809 N N . ALA A 1 107 ? 7.412 3.103 -14.149 1.00 96.12 107 ALA A N 1
ATOM 810 C CA . ALA A 1 107 ? 7.473 1.650 -14.161 1.00 96.12 107 ALA A CA 1
ATOM 811 C C . ALA A 1 107 ? 7.954 1.081 -12.819 1.00 96.12 107 ALA A C 1
ATOM 813 O O . ALA A 1 107 ? 7.308 0.180 -12.281 1.00 96.12 107 ALA A O 1
ATOM 814 N N . ALA A 1 108 ? 9.002 1.666 -12.231 1.00 95.81 108 ALA A N 1
ATOM 815 C CA . ALA A 1 108 ? 9.457 1.335 -10.880 1.00 95.81 108 ALA A CA 1
ATOM 816 C C . ALA A 1 108 ? 8.346 1.513 -9.828 1.00 95.81 108 ALA A C 1
ATOM 818 O O . ALA A 1 108 ? 8.125 0.624 -9.006 1.00 95.81 108 ALA A O 1
ATOM 819 N N . ILE A 1 109 ? 7.603 2.624 -9.885 1.00 95.69 109 ILE A N 1
ATOM 820 C CA . ILE A 1 109 ? 6.485 2.917 -8.971 1.00 95.69 109 ILE A CA 1
ATOM 821 C C . ILE A 1 109 ? 5.355 1.889 -9.120 1.00 95.69 109 ILE A C 1
ATOM 823 O O . ILE A 1 109 ? 4.807 1.416 -8.121 1.00 95.69 109 ILE A O 1
ATOM 827 N N . LEU A 1 110 ? 4.997 1.534 -10.359 1.00 92.81 110 LEU A N 1
ATOM 828 C CA . LEU A 1 110 ? 3.956 0.541 -10.624 1.00 92.81 110 LEU A CA 1
ATOM 829 C C . LEU A 1 110 ? 4.341 -0.837 -10.069 1.00 92.81 110 LEU A C 1
ATOM 831 O O . LEU A 1 110 ? 3.508 -1.484 -9.431 1.00 92.81 110 LEU A O 1
ATOM 835 N N . ASP A 1 111 ? 5.587 -1.258 -10.283 1.00 92.31 111 ASP A N 1
ATOM 836 C CA . ASP A 1 111 ? 6.103 -2.548 -9.824 1.00 92.31 111 ASP A CA 1
ATOM 837 C C . ASP A 1 111 ? 6.140 -2.632 -8.292 1.00 92.31 111 ASP A C 1
ATOM 839 O O . ASP A 1 111 ? 5.487 -3.486 -7.683 1.00 92.31 111 ASP A O 1
ATOM 843 N N . VAL A 1 112 ? 6.797 -1.666 -7.641 1.00 90.19 112 VAL A N 1
ATOM 844 C CA . VAL A 1 112 ? 6.952 -1.656 -6.180 1.00 90.19 112 VAL A CA 1
ATOM 845 C C . VAL A 1 112 ? 5.607 -1.484 -5.457 1.00 90.19 112 VAL A C 1
ATOM 847 O O . VAL A 1 112 ? 5.360 -2.115 -4.422 1.00 90.19 112 VAL A O 1
ATOM 850 N N . GLY A 1 113 ? 4.688 -0.698 -6.032 1.00 86.31 113 GLY A N 1
ATOM 851 C CA . GLY A 1 113 ? 3.324 -0.542 -5.531 1.00 86.31 113 GLY A CA 1
ATOM 852 C C . GLY A 1 113 ? 2.516 -1.843 -5.593 1.00 86.31 113 GLY A C 1
ATOM 853 O O . GLY A 1 113 ? 1.679 -2.092 -4.715 1.00 86.31 113 GLY A O 1
ATOM 854 N N . GLY A 1 114 ? 2.796 -2.713 -6.569 1.00 79.88 114 GLY A N 1
ATOM 855 C CA . GLY A 1 114 ? 2.257 -4.071 -6.653 1.00 79.88 114 GLY A CA 1
ATOM 856 C C . GLY A 1 114 ? 2.505 -4.860 -5.366 1.00 79.88 114 GLY A C 1
ATOM 857 O O . GLY A 1 114 ? 1.544 -5.249 -4.696 1.00 79.88 114 GLY A O 1
ATOM 858 N N . PHE A 1 115 ? 3.776 -4.989 -4.972 1.00 67.44 115 PHE A N 1
ATOM 859 C CA . PHE A 1 115 ? 4.215 -5.755 -3.797 1.00 67.44 115 PHE A CA 1
ATOM 860 C C . PHE A 1 115 ? 3.803 -5.135 -2.453 1.00 67.44 115 PHE A C 1
ATOM 862 O O . PHE A 1 115 ? 3.425 -5.861 -1.533 1.00 67.44 115 PHE A O 1
ATOM 869 N N . GLY A 1 116 ? 3.855 -3.804 -2.319 1.00 57.22 116 GLY A N 1
ATOM 870 C CA . GLY A 1 116 ? 3.466 -3.112 -1.081 1.00 57.22 116 GLY A CA 1
ATOM 871 C C . GLY A 1 116 ? 1.966 -3.187 -0.782 1.00 57.22 116 GLY A C 1
ATOM 872 O O . GLY A 1 116 ? 1.563 -3.286 0.376 1.00 57.22 116 GLY A O 1
ATOM 873 N N . GLY A 1 117 ? 1.138 -3.201 -1.833 1.00 64.88 117 GLY A N 1
ATOM 874 C CA . GLY A 1 117 ? -0.320 -3.107 -1.728 1.00 64.88 117 GLY A CA 1
ATOM 875 C C . GLY A 1 117 ? -1.004 -4.240 -0.967 1.00 64.88 117 GLY A C 1
ATOM 876 O O . GLY A 1 117 ? -1.955 -3.987 -0.236 1.00 64.88 117 GLY A O 1
ATOM 877 N N . GLY A 1 118 ? -0.528 -5.479 -1.119 1.00 76.50 118 GLY A N 1
ATOM 878 C CA . GLY A 1 118 ? -1.162 -6.637 -0.480 1.00 76.50 118 GLY A CA 1
ATOM 879 C C . GLY A 1 118 ? -1.033 -6.613 1.044 1.00 76.50 118 GLY A C 1
ATOM 880 O O . GLY A 1 118 ? -1.993 -6.908 1.749 1.00 76.50 118 GLY A O 1
ATOM 881 N N . ALA A 1 119 ? 0.133 -6.212 1.562 1.00 78.38 119 ALA A N 1
ATOM 882 C CA . ALA A 1 119 ? 0.362 -6.122 3.003 1.00 78.38 119 ALA A CA 1
ATOM 883 C C . ALA A 1 119 ? -0.446 -4.980 3.631 1.00 78.38 119 ALA A C 1
ATOM 885 O O . ALA A 1 119 ? -1.121 -5.202 4.639 1.00 78.38 119 ALA A O 1
ATOM 886 N N . ILE A 1 120 ? -0.441 -3.797 2.996 1.00 85.75 120 ILE A N 1
ATOM 887 C CA . ILE A 1 120 ? -1.182 -2.638 3.513 1.00 85.75 120 ILE A CA 1
ATOM 888 C C . ILE A 1 120 ? -2.696 -2.872 3.562 1.00 85.75 120 ILE A C 1
ATOM 890 O O . ILE A 1 120 ? -3.393 -2.358 4.430 1.00 85.75 120 ILE A O 1
ATOM 894 N N . PHE A 1 121 ? -3.208 -3.665 2.618 1.00 86.94 121 PHE A N 1
ATOM 895 C CA . PHE A 1 121 ? -4.630 -3.947 2.475 1.00 86.94 121 PHE A CA 1
ATOM 896 C C . PHE A 1 121 ? -5.191 -4.760 3.649 1.00 86.94 121 PHE A C 1
ATOM 898 O O . PHE A 1 121 ? -6.326 -4.533 4.060 1.00 86.94 121 PHE A O 1
ATOM 905 N N . VAL A 1 122 ? -4.385 -5.660 4.222 1.00 88.69 122 VAL A N 1
ATOM 906 C CA . VAL A 1 122 ? -4.793 -6.550 5.321 1.00 88.69 122 VAL A CA 1
ATOM 907 C C . VAL A 1 122 ? -4.146 -6.201 6.657 1.00 88.69 122 VAL A C 1
ATOM 909 O O . VAL A 1 122 ? -3.931 -7.093 7.473 1.00 88.69 122 VAL A O 1
ATOM 912 N N . ALA A 1 123 ? -3.777 -4.943 6.890 1.00 91.94 123 ALA A N 1
ATOM 913 C CA . ALA A 1 123 ? -3.112 -4.536 8.128 1.00 91.94 123 ALA A CA 1
ATOM 914 C C . ALA A 1 123 ? -1.841 -5.358 8.458 1.00 91.94 123 ALA A C 1
ATOM 916 O O . ALA A 1 123 ? -1.512 -5.539 9.625 1.00 91.94 123 ALA A O 1
ATOM 917 N N . ALA A 1 124 ? -1.137 -5.932 7.477 1.00 89.25 124 ALA A N 1
ATOM 918 C CA . ALA A 1 124 ? 0.079 -6.708 7.731 1.00 89.25 124 ALA A CA 1
ATOM 919 C C . ALA A 1 124 ? 1.319 -5.800 7.698 1.00 89.25 124 ALA A C 1
ATOM 921 O O . ALA A 1 124 ? 1.313 -4.787 6.988 1.00 89.25 124 ALA A O 1
ATOM 922 N N . PRO A 1 125 ? 2.400 -6.141 8.424 1.00 87.38 125 PRO A N 1
ATOM 923 C CA . PRO A 1 125 ? 3.678 -5.469 8.241 1.00 87.38 125 PRO A CA 1
ATOM 924 C C . PRO A 1 125 ? 4.199 -5.737 6.828 1.00 87.38 125 PRO A C 1
ATOM 926 O O . PRO A 1 125 ? 4.129 -6.864 6.329 1.00 87.38 125 PRO A O 1
ATOM 929 N N . VAL A 1 126 ? 4.755 -4.712 6.182 1.00 84.31 126 VAL A N 1
ATOM 930 C CA . VAL A 1 126 ? 5.466 -4.903 4.917 1.00 84.31 126 VAL A CA 1
ATOM 931 C C . VAL A 1 126 ? 6.772 -5.637 5.209 1.00 84.31 126 VAL A C 1
ATOM 933 O O . VAL A 1 126 ? 7.733 -5.059 5.712 1.00 84.31 126 VAL A O 1
ATOM 936 N N . LEU A 1 127 ? 6.800 -6.934 4.899 1.00 77.12 127 LEU A N 1
ATOM 937 C CA . LEU A 1 127 ? 7.997 -7.754 5.048 1.00 77.12 127 LEU A CA 1
ATOM 938 C C . LEU A 1 127 ? 9.065 -7.302 4.039 1.00 77.12 127 LEU A C 1
ATOM 940 O O . LEU A 1 127 ? 8.772 -7.110 2.853 1.00 77.12 127 LEU A O 1
ATOM 944 N N . SER A 1 128 ? 10.296 -7.134 4.528 1.00 82.12 128 SER A N 1
ATOM 945 C CA . SER A 1 128 ? 11.476 -6.721 3.756 1.00 82.12 128 SER A CA 1
ATOM 946 C C . SER A 1 128 ? 11.256 -5.416 2.975 1.00 82.12 128 SER A C 1
ATOM 948 O O . SER A 1 128 ? 11.005 -5.469 1.764 1.00 82.12 128 SER A O 1
ATOM 950 N N . PRO A 1 129 ? 11.299 -4.242 3.635 1.00 85.50 129 PRO A N 1
ATOM 951 C CA . PRO A 1 129 ? 11.229 -2.965 2.932 1.00 85.50 129 PRO A CA 1
ATOM 952 C C . PRO A 1 129 ? 12.336 -2.856 1.890 1.00 85.50 129 PRO A C 1
ATOM 954 O O . PRO A 1 129 ? 13.449 -3.355 2.078 1.00 85.50 129 PRO A O 1
ATOM 957 N N . LEU A 1 130 ? 12.021 -2.199 0.783 1.00 90.06 130 LEU A N 1
ATOM 958 C CA . LEU A 1 130 ? 12.983 -1.960 -0.274 1.00 90.06 130 LEU A CA 1
ATOM 959 C C . LEU A 1 130 ? 13.797 -0.709 0.071 1.00 90.06 130 LEU A C 1
ATOM 961 O O . LEU A 1 130 ? 13.265 0.396 0.081 1.00 90.06 130 LEU A O 1
ATOM 965 N N . ARG A 1 131 ? 15.087 -0.896 0.357 1.00 90.69 131 ARG A N 1
ATOM 966 C CA . ARG A 1 131 ? 16.016 0.194 0.676 1.00 90.69 131 ARG A CA 1
ATOM 967 C C . ARG A 1 131 ? 16.602 0.773 -0.607 1.00 90.69 131 ARG A C 1
ATOM 969 O O . ARG A 1 131 ? 17.474 0.157 -1.209 1.00 90.69 131 ARG A O 1
ATOM 976 N N . VAL A 1 132 ? 16.094 1.926 -1.017 1.00 94.06 132 VAL A N 1
ATOM 977 C CA . VAL A 1 132 ? 16.646 2.757 -2.098 1.00 94.06 132 VAL A CA 1
ATOM 978 C C . VAL A 1 132 ? 17.544 3.851 -1.507 1.00 94.06 132 VAL A C 1
ATOM 980 O O . VAL A 1 132 ? 17.558 4.040 -0.290 1.00 94.06 132 VAL A O 1
ATOM 983 N N . THR A 1 133 ? 18.330 4.535 -2.337 1.00 96.69 133 THR A N 1
ATOM 984 C CA . THR A 1 133 ? 19.150 5.671 -1.884 1.00 96.69 133 THR A CA 1
ATOM 985 C C . THR A 1 133 ? 18.279 6.887 -1.560 1.00 96.69 133 THR A C 1
ATOM 987 O O . THR A 1 133 ? 17.174 7.018 -2.087 1.00 96.69 133 THR A O 1
ATOM 990 N N . GLU A 1 134 ? 18.793 7.807 -0.737 1.00 95.69 134 GLU A N 1
ATOM 991 C CA . GLU A 1 134 ? 18.122 9.090 -0.456 1.00 95.69 134 GLU A CA 1
ATOM 992 C C . GLU A 1 134 ? 17.855 9.887 -1.738 1.00 95.69 134 GLU A C 1
ATOM 994 O O . GLU A 1 134 ? 16.748 10.367 -1.937 1.00 95.69 134 GLU A O 1
ATOM 999 N N . GLU A 1 135 ? 18.808 9.920 -2.677 1.00 96.81 135 GLU A N 1
ATOM 1000 C CA . GLU A 1 135 ? 18.610 10.555 -3.989 1.00 96.81 135 GLU A CA 1
ATOM 1001 C C . GLU A 1 135 ? 17.379 9.990 -4.718 1.00 96.81 135 GLU A C 1
ATOM 1003 O O . GLU A 1 135 ? 16.566 10.735 -5.264 1.00 96.81 135 GLU A O 1
ATOM 1008 N N . SER A 1 136 ? 17.197 8.668 -4.708 1.00 97.25 136 SER A N 1
ATOM 1009 C CA . SER A 1 136 ? 16.038 8.042 -5.346 1.00 97.25 136 SER A CA 1
ATOM 1010 C C . SER A 1 136 ? 14.738 8.268 -4.569 1.00 97.25 136 SER A C 1
ATOM 1012 O O . SER A 1 136 ? 13.676 8.343 -5.191 1.00 97.25 136 SER A O 1
ATOM 1014 N N . LEU A 1 137 ? 14.792 8.415 -3.239 1.00 96.69 137 LEU A N 1
ATOM 1015 C CA . LEU A 1 137 ? 13.643 8.859 -2.441 1.00 96.69 137 LEU A CA 1
ATOM 1016 C C . LEU A 1 137 ? 13.268 10.309 -2.757 1.00 96.69 137 LEU A C 1
ATOM 1018 O O . LEU A 1 137 ? 12.080 10.599 -2.882 1.00 96.69 137 LEU A O 1
ATOM 1022 N N . ASP A 1 138 ? 14.244 11.196 -2.950 1.00 96.56 138 ASP A N 1
ATOM 1023 C CA . ASP A 1 138 ? 14.023 12.584 -3.370 1.00 96.56 138 ASP A CA 1
ATOM 1024 C C . ASP A 1 138 ? 13.332 12.633 -4.728 1.00 96.56 138 ASP A C 1
ATOM 1026 O O . ASP A 1 138 ? 12.270 13.240 -4.855 1.00 96.56 138 ASP A O 1
ATOM 1030 N N . ARG A 1 139 ? 13.842 11.887 -5.716 1.00 96.62 139 ARG A N 1
ATOM 1031 C CA . ARG A 1 139 ? 13.186 11.761 -7.029 1.00 96.62 139 ARG A CA 1
ATOM 1032 C C . ARG A 1 139 ? 11.771 11.210 -6.924 1.00 96.62 139 ARG A C 1
ATOM 1034 O O . ARG A 1 139 ? 10.863 11.701 -7.591 1.00 96.62 139 ARG A O 1
ATOM 1041 N N . PHE A 1 140 ? 11.556 10.202 -6.082 1.00 97.69 140 PHE A N 1
ATOM 1042 C CA . PHE A 1 140 ? 10.224 9.656 -5.845 1.00 97.69 140 PHE A CA 1
ATOM 1043 C C . PHE A 1 140 ? 9.268 10.697 -5.235 1.00 97.69 140 PHE A C 1
ATOM 1045 O O . PHE A 1 140 ? 8.106 10.761 -5.644 1.00 97.69 140 PHE A O 1
ATOM 1052 N N . ARG A 1 141 ? 9.748 11.539 -4.308 1.00 97.38 141 ARG A N 1
ATOM 1053 C CA . ARG A 1 141 ? 8.976 12.652 -3.731 1.00 97.38 141 ARG A CA 1
ATOM 1054 C C . ARG A 1 141 ? 8.651 13.723 -4.769 1.00 97.38 141 ARG A C 1
ATOM 1056 O O . ARG A 1 141 ? 7.483 14.076 -4.894 1.00 97.38 141 ARG A O 1
ATOM 1063 N N . GLU A 1 142 ? 9.625 14.149 -5.571 1.00 96.75 142 GLU A N 1
ATOM 1064 C CA . GLU A 1 142 ? 9.419 15.117 -6.661 1.00 96.75 142 GLU A CA 1
ATOM 1065 C C . GLU A 1 142 ? 8.335 14.642 -7.646 1.00 96.75 142 GLU A C 1
ATOM 1067 O O . GLU A 1 142 ? 7.444 15.405 -8.022 1.00 96.75 142 GLU A O 1
ATOM 1072 N N . ILE A 1 143 ? 8.364 13.358 -8.028 1.00 97.00 143 ILE A N 1
ATOM 1073 C CA . ILE A 1 143 ? 7.335 12.756 -8.892 1.00 97.00 143 ILE A CA 1
ATOM 1074 C C . ILE A 1 143 ? 5.960 12.809 -8.216 1.00 97.00 143 ILE A C 1
ATOM 1076 O O . ILE A 1 143 ? 4.959 13.110 -8.865 1.00 97.00 143 ILE A O 1
ATOM 1080 N N . ALA A 1 144 ? 5.894 12.517 -6.918 1.00 97.31 144 ALA A N 1
ATOM 1081 C CA . ALA A 1 144 ? 4.645 12.537 -6.171 1.00 97.31 144 ALA A CA 1
ATOM 1082 C C . ALA A 1 144 ? 4.071 13.949 -5.984 1.00 97.31 144 ALA A C 1
ATOM 1084 O O . ALA A 1 144 ? 2.855 14.126 -5.989 1.00 97.31 144 ALA A O 1
ATOM 1085 N N . GLU A 1 145 ? 4.907 14.969 -5.841 1.00 96.25 145 GLU A N 1
ATOM 1086 C CA . GLU A 1 145 ? 4.453 16.360 -5.742 1.00 96.25 145 GLU A CA 1
ATOM 1087 C C . GLU A 1 145 ? 3.776 16.836 -7.033 1.00 96.25 145 GLU A C 1
ATOM 1089 O O . GLU A 1 145 ? 2.794 17.577 -6.980 1.00 96.25 145 GLU A O 1
ATOM 1094 N N . GLN A 1 146 ? 4.252 16.348 -8.180 1.00 96.06 146 GLN A N 1
ATOM 1095 C CA . GLN A 1 146 ? 3.766 16.724 -9.510 1.00 96.06 146 GLN A CA 1
ATOM 1096 C C . GLN A 1 146 ? 2.575 15.883 -9.999 1.00 96.06 146 GLN A C 1
ATOM 1098 O O . GLN A 1 146 ? 1.950 16.237 -10.996 1.00 96.06 146 GLN A O 1
ATOM 1103 N N . GLU A 1 147 ? 2.251 14.770 -9.336 1.00 96.81 147 GLU A N 1
ATOM 1104 C CA . GLU A 1 147 ? 1.224 13.842 -9.814 1.00 96.81 147 GLU A CA 1
ATOM 1105 C C . GLU A 1 147 ? -0.199 14.310 -9.461 1.00 96.81 147 GLU A C 1
ATOM 1107 O O . GLU A 1 147 ? -0.572 14.488 -8.293 1.00 96.81 147 GLU A O 1
ATOM 1112 N N . ASP A 1 148 ? -1.037 14.448 -10.486 1.00 95.50 148 ASP A N 1
ATOM 1113 C CA . ASP A 1 148 ? -2.418 14.918 -10.395 1.00 95.50 148 ASP A CA 1
ATOM 1114 C C . ASP A 1 148 ? -3.455 13.833 -10.724 1.00 95.50 148 ASP A C 1
ATOM 1116 O O . ASP A 1 148 ? -4.628 13.973 -10.363 1.00 95.50 148 ASP A O 1
ATOM 1120 N N . GLN A 1 149 ? -3.043 12.715 -11.326 1.00 95.88 149 GLN A N 1
ATOM 1121 C CA . GLN A 1 149 ? -3.948 11.653 -11.740 1.00 95.88 149 GLN A CA 1
ATOM 1122 C C . GLN A 1 149 ? -4.217 10.685 -10.590 1.00 95.88 149 GLN A C 1
ATOM 1124 O O . GLN A 1 149 ? -3.335 9.951 -10.137 1.00 95.88 149 GLN A O 1
ATOM 1129 N N . ALA A 1 150 ? -5.483 10.589 -10.180 1.00 96.00 150 ALA A N 1
ATOM 1130 C CA . ALA A 1 150 ? -5.923 9.712 -9.095 1.00 96.00 150 ALA A CA 1
ATOM 1131 C C . ALA A 1 150 ? -5.396 8.253 -9.181 1.00 96.00 150 ALA A C 1
ATOM 1133 O O . ALA A 1 150 ? -4.954 7.728 -8.154 1.00 96.00 150 ALA A O 1
ATOM 1134 N N . PRO A 1 151 ? -5.373 7.576 -10.355 1.00 93.75 151 PRO A N 1
ATOM 1135 C CA . PRO A 1 151 ? -4.790 6.235 -10.465 1.00 93.75 151 PRO A CA 1
ATOM 1136 C C . PRO A 1 151 ? -3.294 6.177 -10.126 1.00 93.75 151 PRO A C 1
ATOM 1138 O O . PRO A 1 151 ? -2.831 5.202 -9.535 1.00 93.75 151 PRO A O 1
ATOM 1141 N N . TRP A 1 152 ? -2.523 7.202 -10.492 1.00 95.38 152 TRP A N 1
ATOM 1142 C CA . TRP A 1 152 ? -1.091 7.263 -10.206 1.00 95.38 152 TRP A CA 1
ATOM 1143 C C . TRP A 1 152 ? -0.810 7.657 -8.761 1.00 95.38 152 TRP A C 1
ATOM 1145 O O . TRP A 1 152 ? 0.017 7.009 -8.128 1.00 95.38 152 TRP A O 1
ATOM 1155 N N . GLN A 1 153 ? -1.569 8.593 -8.190 1.00 96.88 153 GLN A N 1
ATOM 1156 C CA . GLN A 1 153 ? -1.492 8.931 -6.763 1.00 96.88 153 GLN A CA 1
ATOM 1157 C C . GLN A 1 153 ? -1.691 7.700 -5.877 1.00 96.88 153 GLN A C 1
ATOM 1159 O O . GLN A 1 153 ? -0.923 7.451 -4.948 1.00 96.88 153 GLN A O 1
ATOM 1164 N N . ARG A 1 154 ? -2.665 6.850 -6.225 1.00 94.75 154 ARG A N 1
ATOM 1165 C CA . ARG A 1 154 ? -2.862 5.561 -5.558 1.00 94.75 154 ARG A CA 1
ATOM 1166 C C . ARG A 1 154 ? -1.630 4.655 -5.657 1.00 94.75 154 ARG A C 1
ATOM 1168 O O . ARG A 1 154 ? -1.253 4.024 -4.669 1.00 94.75 154 ARG A O 1
ATOM 1175 N N . ARG A 1 155 ? -1.028 4.532 -6.844 1.00 94.75 155 ARG A N 1
ATOM 1176 C CA . ARG A 1 155 ? 0.162 3.685 -7.061 1.00 94.75 155 ARG A CA 1
ATOM 1177 C C . ARG A 1 155 ? 1.361 4.205 -6.277 1.00 94.75 155 ARG A C 1
ATOM 1179 O O . ARG A 1 155 ? 2.037 3.410 -5.634 1.00 94.75 155 ARG A O 1
ATOM 1186 N N . ILE A 1 156 ? 1.549 5.521 -6.254 1.00 96.94 156 ILE A N 1
ATOM 1187 C CA . ILE A 1 156 ? 2.575 6.196 -5.458 1.00 96.94 156 ILE A CA 1
ATOM 1188 C C . ILE A 1 156 ? 2.353 5.940 -3.962 1.00 96.94 156 ILE A C 1
ATOM 1190 O O . ILE A 1 156 ? 3.290 5.546 -3.274 1.00 96.94 156 ILE A O 1
ATOM 1194 N N . ALA A 1 157 ? 1.120 6.048 -3.459 1.00 96.25 157 ALA A N 1
ATOM 1195 C CA . ALA A 1 157 ? 0.822 5.715 -2.066 1.00 96.25 157 ALA A CA 1
ATOM 1196 C C . ALA A 1 157 ? 1.173 4.247 -1.740 1.00 96.25 157 ALA A C 1
ATOM 1198 O O . ALA A 1 157 ? 1.796 3.950 -0.727 1.00 96.25 157 ALA A O 1
ATOM 1199 N N . ARG A 1 158 ? 0.844 3.288 -2.613 1.00 94.38 158 ARG A N 1
ATOM 1200 C CA . ARG A 1 158 ? 1.246 1.882 -2.393 1.00 94.38 158 ARG A CA 1
ATOM 1201 C C . ARG A 1 158 ? 2.763 1.702 -2.406 1.00 94.38 158 ARG A C 1
ATOM 1203 O O . ARG A 1 158 ? 3.293 0.917 -1.620 1.00 94.38 158 ARG A O 1
ATOM 1210 N N . ALA A 1 159 ? 3.442 2.395 -3.315 1.00 95.31 159 ALA A N 1
ATOM 1211 C CA . ALA A 1 159 ? 4.887 2.350 -3.451 1.00 95.31 159 ALA A CA 1
ATOM 1212 C C . ALA A 1 159 ? 5.592 2.891 -2.201 1.00 95.31 159 ALA A C 1
ATOM 1214 O O . ALA A 1 159 ? 6.528 2.257 -1.711 1.00 95.31 159 ALA A O 1
ATOM 1215 N N . SER A 1 160 ? 5.102 3.996 -1.627 1.00 95.88 160 SER A N 1
ATOM 1216 C CA . SER A 1 160 ? 5.709 4.612 -0.443 1.00 95.88 160 SER A CA 1
ATOM 1217 C C . SER A 1 160 ? 5.718 3.676 0.764 1.00 95.88 160 SER A C 1
ATOM 1219 O O . SER A 1 160 ? 6.709 3.636 1.491 1.00 95.88 160 SER A O 1
ATOM 1221 N N . ALA A 1 161 ? 4.686 2.841 0.929 1.00 94.00 161 ALA A N 1
ATOM 1222 C CA . ALA A 1 161 ? 4.658 1.821 1.974 1.00 94.00 161 ALA A CA 1
ATOM 1223 C C . ALA A 1 161 ? 5.773 0.772 1.819 1.00 94.00 161 ALA A C 1
ATOM 1225 O O . ALA A 1 161 ? 6.344 0.334 2.812 1.00 94.00 161 ALA A O 1
ATOM 1226 N N . LYS A 1 162 ? 6.121 0.362 0.594 1.00 92.75 162 LYS A N 1
ATOM 1227 C CA . LYS A 1 162 ? 7.196 -0.620 0.359 1.00 92.75 162 LYS A CA 1
ATOM 1228 C C . LYS A 1 162 ? 8.592 -0.001 0.418 1.00 92.75 162 LYS A C 1
ATOM 1230 O O . LYS A 1 162 ? 9.531 -0.689 0.819 1.00 92.75 162 LYS A O 1
ATOM 1235 N N . LEU A 1 163 ? 8.704 1.272 0.049 1.00 93.56 163 LEU A N 1
ATOM 1236 C CA . LEU A 1 163 ? 9.934 2.063 0.112 1.00 93.56 163 LEU A CA 1
ATOM 1237 C C . LEU A 1 163 ? 10.216 2.638 1.509 1.00 93.56 163 LEU A C 1
ATOM 1239 O O . LEU A 1 163 ? 11.294 3.177 1.725 1.00 93.56 163 LEU A O 1
ATOM 1243 N N . TRP A 1 164 ? 9.261 2.548 2.445 1.00 93.25 164 TRP A N 1
ATOM 1244 C CA . TRP A 1 164 ? 9.303 3.271 3.726 1.00 93.25 164 TRP A CA 1
ATOM 1245 C C . TRP A 1 164 ? 9.539 4.777 3.538 1.00 93.25 164 TRP A C 1
ATOM 1247 O O . TRP A 1 164 ? 10.243 5.414 4.315 1.00 93.25 164 TRP A O 1
ATOM 1257 N N . ALA A 1 165 ? 8.930 5.359 2.503 1.00 94.69 165 ALA A N 1
ATOM 1258 C CA . ALA A 1 165 ? 9.071 6.773 2.176 1.00 94.69 165 ALA A CA 1
ATOM 1259 C C . ALA A 1 165 ? 8.192 7.638 3.100 1.00 94.69 165 ALA A C 1
ATOM 1261 O O . ALA A 1 165 ? 7.210 8.238 2.659 1.00 94.69 165 ALA A O 1
ATOM 1262 N N . THR A 1 166 ? 8.517 7.677 4.396 1.00 95.12 166 THR A N 1
ATOM 1263 C CA . THR A 1 166 ? 7.783 8.440 5.424 1.00 95.12 166 THR A CA 1
ATOM 1264 C C . THR A 1 166 ? 7.744 9.935 5.119 1.00 95.12 166 THR A C 1
ATOM 1266 O O . THR A 1 166 ? 6.725 10.573 5.364 1.00 95.12 166 THR A O 1
ATOM 1269 N N . GLY A 1 167 ? 8.780 10.474 4.466 1.00 94.62 167 GLY A N 1
ATOM 1270 C CA . GLY A 1 167 ? 8.809 11.857 3.980 1.00 94.62 167 GLY A CA 1
ATOM 1271 C C . GLY A 1 167 ? 7.718 12.207 2.957 1.00 94.62 167 GLY A C 1
ATOM 1272 O O . GLY A 1 167 ? 7.544 13.381 2.648 1.00 94.62 167 GLY A O 1
ATOM 1273 N N . LEU A 1 168 ? 6.966 11.227 2.437 1.00 96.00 168 LEU A N 1
ATOM 1274 C CA . LEU A 1 168 ? 5.810 11.470 1.570 1.00 96.00 168 LEU A CA 1
ATOM 1275 C C . LEU A 1 168 ? 4.521 11.786 2.351 1.00 96.00 168 LEU A C 1
ATOM 1277 O O . LEU A 1 168 ? 3.531 12.219 1.760 1.00 96.00 168 LEU A O 1
ATOM 1281 N N . LEU A 1 169 ? 4.498 11.582 3.671 1.00 96.25 169 LEU A N 1
ATOM 1282 C CA . LEU A 1 169 ? 3.292 11.744 4.483 1.00 96.25 169 LEU A CA 1
ATOM 1283 C C . LEU A 1 169 ? 2.586 13.102 4.272 1.00 96.25 169 LEU A C 1
ATOM 1285 O O . LEU A 1 169 ? 1.379 13.068 4.028 1.00 96.25 169 LEU A O 1
ATOM 1289 N N . PRO A 1 170 ? 3.274 14.265 4.216 1.00 96.00 170 PRO A N 1
ATOM 1290 C CA . PRO A 1 170 ? 2.616 15.554 3.955 1.00 96.00 170 PRO A CA 1
ATOM 1291 C C . PRO A 1 170 ? 1.836 15.598 2.629 1.00 96.00 170 PRO A C 1
ATOM 1293 O O . PRO A 1 170 ? 0.712 16.109 2.563 1.00 96.00 170 PRO A O 1
ATOM 1296 N N . GLN A 1 171 ? 2.387 14.997 1.570 1.00 97.44 171 GLN A N 1
ATOM 1297 C CA . GLN A 1 171 ? 1.719 14.920 0.271 1.00 97.44 171 GLN A CA 1
ATOM 1298 C C . GLN A 1 171 ? 0.504 13.984 0.323 1.00 97.44 171 GLN A C 1
ATOM 1300 O O . GLN A 1 171 ? -0.553 14.308 -0.221 1.00 97.44 171 GLN A O 1
ATOM 1305 N N . LEU A 1 172 ? 0.606 12.851 1.030 1.00 97.69 172 LEU A N 1
ATOM 1306 C CA . LEU A 1 172 ? -0.527 11.939 1.218 1.00 97.69 172 LEU A CA 1
ATOM 1307 C C . LEU A 1 172 ? -1.673 12.597 1.999 1.00 97.69 172 LEU A C 1
ATOM 1309 O O . LEU A 1 172 ? -2.836 12.390 1.650 1.00 97.69 172 LEU A O 1
ATOM 1313 N N . LEU A 1 173 ? -1.366 13.412 3.013 1.00 97.19 173 LEU A N 1
ATOM 1314 C CA . LEU A 1 173 ? -2.370 14.181 3.760 1.00 97.19 173 LEU A CA 1
ATOM 1315 C C . LEU A 1 173 ? -3.079 15.195 2.856 1.00 97.19 173 LEU A C 1
ATOM 1317 O O . LEU A 1 173 ? -4.303 15.323 2.905 1.00 97.19 173 LEU A O 1
ATOM 1321 N N . THR A 1 174 ? -2.338 15.849 1.959 1.00 96.75 174 THR A N 1
ATOM 1322 C CA . THR A 1 174 ? -2.922 16.733 0.939 1.00 96.75 174 THR A CA 1
ATOM 1323 C C . THR A 1 174 ? -3.853 15.958 0.001 1.00 96.75 174 THR A C 1
ATOM 1325 O O . THR A 1 174 ? -4.966 16.398 -0.291 1.00 96.75 174 THR A O 1
ATOM 1328 N N . TRP A 1 175 ? -3.442 14.770 -0.446 1.00 97.38 175 TRP A N 1
ATOM 1329 C CA . TRP A 1 175 ? -4.263 13.904 -1.294 1.00 97.38 175 TRP A CA 1
ATOM 1330 C C . TRP A 1 175 ? -5.514 13.381 -0.598 1.00 97.38 175 TRP A C 1
ATOM 1332 O O . TRP A 1 175 ? -6.562 13.303 -1.232 1.00 97.38 175 TRP A O 1
ATOM 1342 N N . ALA A 1 176 ? -5.457 13.077 0.699 1.00 95.75 176 ALA A N 1
ATOM 1343 C CA . ALA A 1 176 ? -6.605 12.566 1.446 1.00 95.75 176 ALA A CA 1
ATOM 1344 C C . ALA A 1 176 ? -7.837 13.496 1.391 1.00 95.75 176 ALA A C 1
ATOM 1346 O O . ALA A 1 176 ? -8.961 13.033 1.594 1.00 95.75 176 ALA A O 1
ATOM 1347 N N . ASN A 1 177 ? -7.641 14.775 1.062 1.00 91.44 177 ASN A N 1
ATOM 1348 C CA . ASN A 1 177 ? -8.695 15.780 0.930 1.00 91.44 177 ASN A CA 1
ATOM 1349 C C . ASN A 1 177 ? -9.195 15.996 -0.515 1.00 91.44 177 ASN A C 1
ATOM 1351 O O . ASN A 1 177 ? -10.066 16.833 -0.740 1.00 91.44 177 ASN A O 1
ATOM 1355 N N . ARG A 1 178 ? -8.680 15.259 -1.511 1.00 94.19 178 ARG A N 1
ATOM 1356 C CA . ARG A 1 178 ? -9.082 15.414 -2.921 1.00 94.19 178 ARG A CA 1
ATOM 1357 C C . ARG A 1 178 ? -10.367 14.650 -3.242 1.00 94.19 178 ARG A C 1
ATOM 1359 O O . ARG A 1 178 ? -10.458 13.438 -3.031 1.00 94.19 178 ARG A O 1
ATOM 1366 N N . ALA A 1 179 ? -11.337 15.342 -3.838 1.00 92.81 179 ALA A N 1
ATOM 1367 C CA . ALA A 1 179 ? -12.629 14.768 -4.224 1.00 92.81 179 ALA A CA 1
ATOM 1368 C C . ALA A 1 179 ? -12.507 13.698 -5.325 1.00 92.81 179 ALA A C 1
ATOM 1370 O O . ALA A 1 179 ? -13.345 12.803 -5.441 1.00 92.81 179 ALA A O 1
ATOM 1371 N N . GLU A 1 180 ? -11.463 13.765 -6.147 1.00 95.31 180 GLU A N 1
ATOM 1372 C CA . GLU A 1 180 ? -11.184 12.802 -7.213 1.00 95.31 180 GLU A CA 1
ATOM 1373 C C . GLU A 1 180 ? -10.934 11.411 -6.627 1.00 95.31 180 GLU A C 1
ATOM 1375 O O . GLU A 1 180 ? -11.514 10.443 -7.107 1.00 95.31 180 GLU A O 1
ATOM 1380 N N . LEU A 1 181 ? -10.156 11.315 -5.542 1.00 95.50 181 LEU A N 1
ATOM 1381 C CA . LEU A 1 181 ? -9.802 10.044 -4.899 1.00 95.50 181 LEU A CA 1
ATOM 1382 C C . LEU A 1 181 ? -10.984 9.385 -4.177 1.00 95.50 181 LEU A C 1
ATOM 1384 O O . LEU A 1 181 ? -11.002 8.160 -4.028 1.00 95.50 181 LEU A O 1
ATOM 1388 N N . VAL A 1 182 ? -11.967 10.187 -3.758 1.00 92.81 182 VAL A N 1
ATOM 1389 C CA . VAL A 1 182 ? -13.248 9.715 -3.208 1.00 92.81 182 VAL A CA 1
ATOM 1390 C C . VAL A 1 182 ? -14.103 9.076 -4.304 1.00 92.81 182 VAL A C 1
ATOM 1392 O O . VAL A 1 182 ? -14.784 8.088 -4.050 1.00 92.81 182 VAL A O 1
ATOM 1395 N N . ARG A 1 183 ? -14.060 9.618 -5.529 1.00 92.25 183 ARG A N 1
ATOM 1396 C CA . ARG A 1 183 ? -14.905 9.185 -6.656 1.00 92.25 183 ARG A CA 1
ATOM 1397 C C . ARG A 1 183 ? -14.271 8.084 -7.502 1.00 92.25 183 ARG A C 1
ATOM 1399 O O . ARG A 1 183 ? -14.988 7.231 -8.009 1.00 92.25 183 ARG A O 1
ATOM 1406 N N . SER A 1 184 ? -12.954 8.068 -7.660 1.00 92.94 184 SER A N 1
ATOM 1407 C CA . SER A 1 184 ? -12.256 7.077 -8.485 1.00 92.94 184 SER A CA 1
ATOM 1408 C C . SER A 1 184 ? -12.121 5.730 -7.772 1.00 92.94 184 SER A C 1
ATOM 1410 O O . SER A 1 184 ? -11.715 5.692 -6.607 1.00 92.94 184 SER A O 1
ATOM 1412 N N . GLU A 1 185 ? -12.396 4.636 -8.480 1.00 92.50 185 GLU A N 1
ATOM 1413 C CA . GLU A 1 185 ? -12.246 3.263 -7.989 1.00 92.50 185 GLU A CA 1
ATOM 1414 C C . GLU A 1 185 ? -11.410 2.402 -8.938 1.00 92.50 185 GLU A C 1
ATOM 1416 O O . GLU A 1 185 ? -11.318 2.680 -10.134 1.00 92.50 185 GLU A O 1
ATOM 1421 N N . GLU A 1 186 ? -10.815 1.340 -8.398 1.00 87.62 186 GLU A N 1
ATOM 1422 C CA . GLU A 1 186 ? -10.096 0.326 -9.169 1.00 87.62 186 GLU A CA 1
ATOM 1423 C C . GLU A 1 186 ? -10.459 -1.069 -8.649 1.00 87.62 186 GLU A C 1
ATOM 1425 O O . GLU A 1 186 ? -10.679 -1.274 -7.450 1.00 87.62 186 GLU A O 1
ATOM 1430 N N . ALA A 1 187 ? -10.500 -2.037 -9.563 1.00 86.06 187 ALA A N 1
ATOM 1431 C CA . ALA A 1 187 ? -10.583 -3.446 -9.218 1.00 86.06 187 ALA A CA 1
ATOM 1432 C C . ALA A 1 187 ? -9.205 -3.969 -8.789 1.00 86.06 187 ALA A C 1
ATOM 1434 O O . ALA A 1 187 ? -8.213 -3.856 -9.512 1.00 86.06 187 ALA A O 1
ATOM 1435 N N . LEU A 1 188 ? -9.155 -4.584 -7.615 1.00 81.69 188 LEU A N 1
ATOM 1436 C CA . LEU A 1 188 ? -7.982 -5.226 -7.043 1.00 81.69 188 LEU A CA 1
ATOM 1437 C C . LEU A 1 188 ? -8.179 -6.724 -7.059 1.00 81.69 188 LEU A C 1
ATOM 1439 O O . LEU A 1 188 ? -9.191 -7.218 -6.583 1.00 81.69 188 LEU A O 1
ATOM 1443 N N . TYR A 1 189 ? -7.194 -7.438 -7.584 1.00 80.44 189 TYR A N 1
ATOM 1444 C CA . TYR A 1 189 ? -7.185 -8.891 -7.572 1.00 80.44 189 TYR A CA 1
ATOM 1445 C C . TYR A 1 189 ? -6.209 -9.355 -6.496 1.00 80.44 189 TYR A C 1
ATOM 1447 O O . TYR A 1 189 ? -5.003 -9.130 -6.609 1.00 80.44 189 TYR A O 1
ATOM 1455 N N . ASP A 1 190 ? -6.740 -9.980 -5.449 1.00 83.25 190 ASP A N 1
ATOM 1456 C CA . ASP A 1 190 ? -5.972 -10.673 -4.421 1.00 83.25 190 ASP A CA 1
ATOM 1457 C C . ASP A 1 190 ? -6.111 -12.184 -4.636 1.00 83.25 190 ASP A C 1
ATOM 1459 O O . ASP A 1 190 ? -7.206 -12.697 -4.863 1.00 83.25 190 ASP A O 1
ATOM 1463 N N . SER A 1 191 ? -5.003 -12.920 -4.566 1.00 80.25 191 SER A N 1
ATOM 1464 C CA . SER A 1 191 ? -5.001 -14.367 -4.810 1.00 80.25 191 SER A CA 1
ATOM 1465 C C . SER A 1 191 ? -5.789 -15.170 -3.768 1.00 80.25 191 SER A C 1
ATOM 1467 O O . SER A 1 191 ? -6.165 -16.306 -4.044 1.00 80.25 191 SER A O 1
ATOM 1469 N N . ARG A 1 192 ? -6.042 -14.602 -2.582 1.00 85.00 192 ARG A N 1
ATOM 1470 C CA . ARG A 1 192 ? -6.798 -15.234 -1.490 1.00 85.00 192 ARG A CA 1
ATOM 1471 C C . ARG A 1 192 ? -8.244 -14.765 -1.428 1.00 85.00 192 ARG A C 1
ATOM 1473 O O . ARG A 1 192 ? -9.102 -15.540 -1.020 1.00 85.00 192 ARG A O 1
ATOM 1480 N N . PHE A 1 193 ? -8.507 -13.509 -1.786 1.00 86.50 193 PHE A N 1
ATOM 1481 C CA . PHE A 1 193 ? -9.833 -12.896 -1.623 1.00 86.50 193 PHE A CA 1
ATOM 1482 C C . PHE A 1 193 ? -10.573 -12.646 -2.940 1.00 86.50 193 PHE A C 1
ATOM 1484 O O . PHE A 1 193 ? -11.731 -12.241 -2.919 1.00 86.50 193 PHE A O 1
ATOM 1491 N N . GLY A 1 194 ? -9.932 -12.899 -4.082 1.00 85.94 194 GLY A N 1
ATOM 1492 C CA . GLY A 1 194 ? -10.504 -12.638 -5.394 1.00 85.94 194 GLY A CA 1
ATOM 1493 C C . GLY A 1 194 ? -10.513 -11.149 -5.732 1.00 85.94 194 GLY A C 1
ATOM 1494 O O . GLY A 1 194 ? -9.578 -10.414 -5.409 1.00 85.94 194 GLY A O 1
ATOM 1495 N N . GLN A 1 195 ? -11.556 -10.714 -6.435 1.00 86.56 195 GLN A N 1
ATOM 1496 C CA . GLN A 1 195 ? -11.690 -9.338 -6.904 1.00 86.56 195 GLN A CA 1
ATOM 1497 C C . GLN A 1 195 ? -12.381 -8.454 -5.856 1.00 86.56 195 GLN A C 1
ATOM 1499 O O . GLN A 1 195 ? -13.483 -8.760 -5.407 1.00 86.56 195 GLN A O 1
ATOM 1504 N N . VAL A 1 196 ? -11.767 -7.318 -5.525 1.00 86.25 196 VAL A N 1
ATOM 1505 C CA . VAL A 1 196 ? -12.290 -6.296 -4.608 1.00 86.25 196 VAL A CA 1
ATOM 1506 C C . VAL A 1 196 ? -12.321 -4.947 -5.318 1.00 86.25 196 VAL A C 1
ATOM 1508 O O . VAL A 1 196 ? -11.335 -4.553 -5.933 1.00 86.25 196 VAL A O 1
ATOM 1511 N N . HIS A 1 197 ? -13.428 -4.215 -5.217 1.00 88.62 197 HIS A N 1
ATOM 1512 C CA . HIS A 1 197 ? -13.532 -2.854 -5.750 1.00 88.62 197 HIS A CA 1
ATOM 1513 C C . HIS A 1 197 ? -13.292 -1.843 -4.635 1.00 88.62 197 HIS A C 1
ATOM 1515 O O . HIS A 1 197 ? -13.950 -1.881 -3.594 1.00 88.62 197 HIS A O 1
ATOM 1521 N N . GLU A 1 198 ? -12.337 -0.940 -4.839 1.00 91.12 198 GLU A N 1
ATOM 1522 C CA . GLU A 1 198 ? -11.938 0.013 -3.812 1.00 91.12 198 GLU A CA 1
ATOM 1523 C C . GLU A 1 198 ? -11.747 1.425 -4.374 1.00 91.12 198 GLU A C 1
ATOM 1525 O O . GLU A 1 198 ? -11.076 1.626 -5.388 1.00 91.12 198 GLU A O 1
ATOM 1530 N N . ARG A 1 199 ? -12.281 2.423 -3.652 1.00 94.94 199 ARG A N 1
ATOM 1531 C CA . ARG A 1 199 ? -11.954 3.838 -3.877 1.00 94.94 199 ARG A CA 1
ATOM 1532 C C . ARG A 1 199 ? -10.479 4.095 -3.613 1.00 94.94 199 ARG A C 1
ATOM 1534 O O . ARG A 1 199 ? -9.953 3.681 -2.581 1.00 94.94 199 ARG A O 1
ATOM 1541 N N . HIS A 1 200 ? -9.825 4.859 -4.480 1.00 95.69 200 HIS A N 1
ATOM 1542 C CA . HIS A 1 200 ? -8.395 5.154 -4.347 1.00 95.69 200 HIS A CA 1
ATOM 1543 C C . HIS A 1 200 ? -8.028 5.784 -3.002 1.00 95.69 200 HIS A C 1
ATOM 1545 O O . HIS A 1 200 ? -6.981 5.460 -2.436 1.00 95.69 200 HIS A O 1
ATOM 1551 N N . LEU A 1 201 ? -8.913 6.617 -2.452 1.00 96.44 201 LEU A N 1
ATOM 1552 C CA . LEU A 1 201 ? -8.731 7.207 -1.133 1.00 96.44 201 LEU A CA 1
ATOM 1553 C C . LEU A 1 201 ? -8.535 6.159 -0.025 1.00 96.44 201 LEU A C 1
ATOM 1555 O O . LEU A 1 201 ? -7.723 6.371 0.867 1.00 96.44 201 LEU A O 1
ATOM 1559 N N . ALA A 1 202 ? -9.224 5.018 -0.074 1.00 95.69 202 ALA A N 1
ATOM 1560 C CA . ALA A 1 202 ? -9.073 3.983 0.945 1.00 95.69 202 ALA A CA 1
ATOM 1561 C C . ALA A 1 202 ? -7.638 3.438 0.996 1.00 95.69 202 ALA A C 1
ATOM 1563 O O . ALA A 1 202 ? -7.086 3.222 2.075 1.00 95.69 202 ALA A O 1
ATOM 1564 N N . THR A 1 203 ? -7.001 3.267 -0.168 1.00 95.25 203 THR A N 1
ATOM 1565 C CA . THR A 1 203 ? -5.582 2.908 -0.251 1.00 95.25 203 THR A CA 1
ATOM 1566 C C . THR A 1 203 ? -4.709 4.009 0.367 1.00 95.25 203 THR A C 1
ATOM 1568 O O . THR A 1 203 ? -3.840 3.698 1.177 1.00 95.25 203 THR A O 1
ATOM 1571 N N . VAL A 1 204 ? -4.960 5.283 0.041 1.00 97.25 204 VAL A N 1
ATOM 1572 C CA . VAL A 1 204 ? -4.201 6.426 0.589 1.00 97.25 204 VAL A CA 1
ATOM 1573 C C . VAL A 1 204 ? -4.302 6.482 2.116 1.00 97.25 204 VAL A C 1
ATOM 1575 O O . VAL A 1 204 ? -3.277 6.587 2.782 1.00 97.25 204 VAL A O 1
ATOM 1578 N N . LEU A 1 205 ? -5.501 6.323 2.685 1.00 97.75 205 LEU A N 1
ATOM 1579 C CA . LEU A 1 205 ? -5.709 6.319 4.138 1.00 97.75 205 LEU A CA 1
ATOM 1580 C C . LEU A 1 205 ? -4.921 5.201 4.830 1.00 97.75 205 LEU A C 1
ATOM 1582 O O . LEU A 1 205 ? -4.243 5.460 5.821 1.00 97.75 205 LEU A O 1
ATOM 1586 N N . ARG A 1 206 ? -4.943 3.973 4.291 1.00 97.12 206 ARG A N 1
ATOM 1587 C CA . ARG A 1 206 ? -4.157 2.861 4.861 1.00 97.12 206 ARG A CA 1
ATOM 1588 C C . ARG A 1 206 ? -2.664 3.154 4.861 1.00 97.12 206 ARG A C 1
ATOM 1590 O O . ARG A 1 206 ? -1.989 2.856 5.841 1.00 97.12 206 ARG A O 1
ATOM 1597 N N . VAL A 1 207 ? -2.156 3.746 3.782 1.00 97.12 207 VAL A N 1
ATOM 1598 C CA . VAL A 1 207 ? -0.741 4.121 3.670 1.00 97.12 207 VAL A CA 1
ATOM 1599 C C . VAL A 1 207 ? -0.392 5.218 4.671 1.00 97.12 207 VAL A C 1
ATOM 1601 O O . VAL A 1 207 ? 0.649 5.113 5.310 1.00 97.12 207 VAL A O 1
ATOM 1604 N N . ILE A 1 208 ? -1.259 6.219 4.859 1.00 98.19 208 ILE A N 1
ATOM 1605 C CA . ILE A 1 208 ? -1.089 7.250 5.894 1.00 98.19 208 ILE A CA 1
ATOM 1606 C C . ILE A 1 208 ? -0.936 6.593 7.270 1.00 98.19 208 ILE A C 1
ATOM 1608 O O . ILE A 1 208 ? 0.049 6.854 7.953 1.00 98.19 208 ILE A O 1
ATOM 1612 N N . GLY A 1 209 ? -1.851 5.690 7.644 1.00 97.62 209 GLY A N 1
ATOM 1613 C CA . GLY A 1 209 ? -1.775 4.974 8.924 1.00 97.62 209 GLY A CA 1
ATOM 1614 C C . GLY A 1 209 ? -0.506 4.128 9.060 1.00 97.62 209 GLY A C 1
ATOM 1615 O O . GLY A 1 209 ? 0.149 4.157 10.098 1.00 97.62 209 GLY A O 1
ATOM 1616 N N . TYR A 1 210 ? -0.111 3.426 7.995 1.00 97.06 210 TYR A N 1
ATOM 1617 C CA . TYR A 1 210 ? 1.103 2.610 7.992 1.00 97.06 210 TYR A CA 1
ATOM 1618 C C . TYR A 1 210 ? 2.383 3.448 8.142 1.00 97.06 210 TYR A C 1
ATOM 1620 O O . TYR A 1 210 ? 3.225 3.132 8.978 1.00 97.06 210 TYR A O 1
ATOM 1628 N N . LEU A 1 211 ? 2.539 4.526 7.367 1.00 96.12 211 LEU A N 1
ATOM 1629 C CA . LEU A 1 211 ? 3.720 5.392 7.443 1.00 96.12 211 LEU A CA 1
ATOM 1630 C C . LEU A 1 211 ? 3.777 6.165 8.765 1.00 96.12 211 LEU A C 1
ATOM 1632 O O . LEU A 1 211 ? 4.856 6.290 9.337 1.00 96.12 211 LEU A O 1
ATOM 1636 N N . ALA A 1 212 ? 2.633 6.622 9.282 1.00 97.19 212 ALA A N 1
ATOM 1637 C CA . ALA A 1 212 ? 2.556 7.218 10.613 1.00 97.19 212 ALA A CA 1
ATOM 1638 C C . ALA A 1 212 ? 2.987 6.217 11.693 1.00 97.19 212 ALA A C 1
ATOM 1640 O O . ALA A 1 212 ? 3.751 6.574 12.586 1.00 97.19 212 ALA A O 1
ATOM 1641 N N . ARG A 1 213 ? 2.594 4.940 11.574 1.00 95.56 213 ARG A N 1
ATOM 1642 C CA . ARG A 1 213 ? 3.073 3.895 12.483 1.00 95.56 213 ARG A CA 1
ATOM 1643 C C . ARG A 1 213 ? 4.590 3.706 12.414 1.00 95.56 213 ARG A C 1
ATOM 1645 O O . ARG A 1 213 ? 5.218 3.585 13.459 1.00 95.56 213 ARG A O 1
ATOM 1652 N N . LEU A 1 214 ? 5.187 3.725 11.220 1.00 94.31 214 LEU A N 1
ATOM 1653 C CA . LEU A 1 214 ? 6.649 3.646 11.079 1.00 94.31 214 LEU A CA 1
ATOM 1654 C C . LEU A 1 214 ? 7.370 4.820 11.757 1.00 94.31 214 LEU A C 1
ATOM 1656 O O . LEU A 1 214 ? 8.439 4.617 12.323 1.00 94.31 214 LEU A O 1
ATOM 1660 N N . LEU A 1 215 ? 6.796 6.025 11.707 1.00 94.94 215 LEU A N 1
ATOM 1661 C CA . LEU A 1 215 ? 7.335 7.202 12.396 1.00 94.94 215 LEU A CA 1
ATOM 1662 C C . LEU A 1 215 ? 7.216 7.079 13.920 1.00 94.94 215 LEU A C 1
ATOM 1664 O O . LEU A 1 215 ? 8.166 7.411 14.622 1.00 94.94 215 LEU A O 1
ATOM 1668 N N . LEU A 1 216 ? 6.088 6.559 14.421 1.00 92.31 216 LEU A N 1
ATOM 1669 C CA . LEU A 1 216 ? 5.876 6.298 15.850 1.00 92.31 216 LEU A CA 1
ATOM 1670 C C . LEU A 1 216 ? 6.833 5.241 16.413 1.00 92.31 216 LEU A C 1
ATOM 1672 O O . LEU A 1 216 ? 7.290 5.377 17.543 1.00 92.31 216 LEU A O 1
ATOM 1676 N N . ASP A 1 217 ? 7.116 4.191 15.639 1.00 90.75 217 ASP A N 1
ATOM 1677 C CA . ASP A 1 217 ? 8.060 3.136 16.026 1.00 90.75 217 ASP A CA 1
ATOM 1678 C C . ASP A 1 217 ? 9.535 3.555 15.833 1.00 90.75 217 ASP A C 1
ATOM 1680 O O . ASP A 1 217 ? 10.434 2.841 16.281 1.00 90.75 217 ASP A O 1
ATOM 1684 N N . GLY A 1 218 ? 9.788 4.668 15.136 1.00 89.19 218 GLY A N 1
ATOM 1685 C CA . GLY A 1 218 ? 11.119 5.187 14.818 1.00 89.19 218 GLY A CA 1
ATOM 1686 C C . GLY A 1 218 ? 11.506 6.434 15.619 1.00 89.19 218 GLY A C 1
ATOM 1687 O O . GLY A 1 218 ? 10.941 6.732 16.667 1.00 89.19 218 GLY A O 1
ATOM 1688 N N . ASP A 1 219 ? 12.474 7.189 15.092 1.00 80.50 219 ASP A N 1
ATOM 1689 C CA . ASP A 1 219 ? 13.080 8.338 15.789 1.00 80.50 219 ASP A CA 1
ATOM 1690 C C . ASP A 1 219 ? 12.335 9.673 15.575 1.00 80.50 219 ASP A C 1
ATOM 1692 O O . ASP A 1 219 ? 12.735 10.708 16.109 1.00 80.50 219 ASP A O 1
ATOM 1696 N N . HIS A 1 220 ? 11.237 9.666 14.811 1.00 89.94 220 HIS A N 1
ATOM 1697 C CA . HIS A 1 220 ? 10.504 10.874 14.408 1.00 89.94 220 HIS A CA 1
ATOM 1698 C C . HIS A 1 220 ? 8.993 10.801 14.709 1.00 89.94 220 HIS A C 1
ATOM 1700 O O . HIS A 1 220 ? 8.174 11.065 13.826 1.00 89.94 220 HIS A O 1
ATOM 1706 N N . PRO A 1 221 ? 8.570 10.475 15.946 1.00 88.88 221 PRO A N 1
ATOM 1707 C CA . PRO A 1 221 ? 7.151 10.300 16.268 1.00 88.88 221 PRO A CA 1
ATOM 1708 C C . PRO A 1 221 ? 6.324 11.580 16.070 1.00 88.88 221 PRO A C 1
ATOM 1710 O O . PRO A 1 221 ? 5.145 11.501 15.727 1.00 88.88 221 PRO A O 1
ATOM 1713 N N . ALA A 1 222 ? 6.938 12.758 16.241 1.00 90.38 222 ALA A N 1
ATOM 1714 C CA . ALA A 1 222 ? 6.274 14.049 16.059 1.00 90.38 222 ALA A CA 1
ATOM 1715 C C . ALA A 1 222 ? 5.734 14.238 14.629 1.00 90.38 222 ALA A C 1
ATOM 1717 O O . ALA A 1 222 ? 4.638 14.776 14.459 1.00 90.38 222 ALA A O 1
ATOM 1718 N N . ASP A 1 223 ? 6.438 13.712 13.624 1.00 90.12 223 ASP A N 1
ATOM 1719 C CA . ASP A 1 223 ? 6.100 13.867 12.204 1.00 90.12 223 ASP A CA 1
ATOM 1720 C C . ASP A 1 223 ? 4.842 13.070 11.806 1.00 90.12 223 ASP A C 1
ATOM 1722 O O . ASP A 1 223 ? 4.251 13.302 10.752 1.00 90.12 223 ASP A O 1
ATOM 1726 N N . GLY A 1 224 ? 4.397 12.134 12.653 1.00 91.38 224 GLY A N 1
ATOM 1727 C CA . GLY A 1 224 ? 3.164 11.367 12.463 1.00 91.38 224 GLY A CA 1
ATOM 1728 C C . GLY A 1 224 ? 1.901 12.037 13.020 1.00 91.38 224 GLY A C 1
ATOM 1729 O O . GLY A 1 224 ? 0.799 11.553 12.758 1.00 91.38 224 GLY A O 1
ATOM 1730 N N . THR A 1 225 ? 2.025 13.131 13.779 1.00 92.88 225 THR A N 1
ATOM 1731 C CA . THR A 1 225 ? 0.914 13.705 14.567 1.00 92.88 225 THR A CA 1
ATOM 1732 C C . THR A 1 225 ? -0.267 14.140 13.699 1.00 92.88 225 THR A C 1
ATOM 1734 O O . THR A 1 225 ? -1.411 13.781 13.986 1.00 92.88 225 THR A O 1
ATOM 1737 N N . ASP A 1 226 ? -0.003 14.839 12.594 1.00 94.19 226 ASP A N 1
ATOM 1738 C CA . ASP A 1 226 ? -1.054 15.323 11.690 1.00 94.19 226 ASP A CA 1
ATOM 1739 C C . ASP A 1 226 ? -1.801 14.172 11.006 1.00 94.19 226 ASP A C 1
ATOM 1741 O O . ASP A 1 226 ? -3.010 14.244 10.783 1.00 94.19 226 ASP A O 1
ATOM 1745 N N . ALA A 1 227 ? -1.102 13.070 10.719 1.00 95.69 227 ALA A N 1
ATOM 1746 C CA . ALA A 1 227 ? -1.717 11.871 10.166 1.00 95.69 227 ALA A CA 1
ATOM 1747 C C . ALA A 1 227 ? -2.663 11.199 11.163 1.00 95.69 227 ALA A C 1
ATOM 1749 O O . ALA A 1 227 ? -3.770 10.810 10.789 1.00 95.69 227 ALA A O 1
ATOM 1750 N N . ILE A 1 228 ? -2.259 11.107 12.431 1.00 95.62 228 ILE A N 1
ATOM 1751 C CA . ILE A 1 228 ? -3.102 10.582 13.511 1.00 95.62 228 ILE A CA 1
ATOM 1752 C C . ILE A 1 228 ? -4.348 11.465 13.662 1.00 95.62 228 ILE A C 1
ATOM 1754 O O . ILE A 1 228 ? -5.473 10.962 13.620 1.00 95.62 228 ILE A O 1
ATOM 1758 N N . ALA A 1 229 ? -4.165 12.787 13.743 1.00 95.31 229 ALA A N 1
ATOM 1759 C CA . ALA A 1 229 ? -5.260 13.746 13.866 1.00 95.31 229 ALA A CA 1
ATOM 1760 C C . ALA A 1 229 ? -6.243 13.666 12.685 1.00 95.31 229 ALA A C 1
ATOM 1762 O O . ALA A 1 229 ? -7.460 13.639 12.898 1.00 95.31 229 ALA A O 1
ATOM 1763 N N . LEU A 1 230 ? -5.738 13.563 11.449 1.00 95.88 230 LEU A N 1
ATOM 1764 C CA . LEU A 1 230 ? -6.563 13.398 10.252 1.00 95.88 230 LEU A CA 1
ATOM 1765 C C . LEU A 1 230 ? -7.390 12.110 10.311 1.00 95.88 230 LEU A C 1
ATOM 1767 O O . LEU A 1 230 ? -8.586 12.143 10.022 1.00 95.88 230 LEU A O 1
ATOM 1771 N N . LEU A 1 231 ? -6.783 10.982 10.690 1.00 96.62 231 LEU A N 1
ATOM 1772 C CA . LEU A 1 231 ? -7.474 9.691 10.744 1.00 96.62 231 LEU A CA 1
ATOM 1773 C C . LEU A 1 231 ? -8.563 9.663 11.824 1.00 96.62 231 LEU A C 1
ATOM 1775 O O . LEU A 1 231 ? -9.666 9.191 11.546 1.00 96.62 231 LEU A O 1
ATOM 1779 N N . HIS A 1 232 ? -8.302 10.217 13.012 1.00 95.19 232 HIS A N 1
ATOM 1780 C CA . HIS A 1 232 ? -9.320 10.336 14.062 1.00 95.19 232 HIS A CA 1
ATOM 1781 C C . HIS A 1 232 ? -10.447 11.291 13.670 1.00 95.19 232 HIS A C 1
ATOM 1783 O O . HIS A 1 232 ? -11.617 10.939 13.811 1.00 95.19 232 HIS A O 1
ATOM 1789 N N . THR A 1 233 ? -10.112 12.465 13.126 1.00 93.81 233 THR A N 1
ATOM 1790 C CA . THR A 1 233 ? -11.111 13.435 12.648 1.00 93.81 233 THR A CA 1
ATOM 1791 C C . THR A 1 233 ? -11.996 12.799 11.589 1.00 93.81 233 THR A C 1
ATOM 1793 O O . THR A 1 233 ? -13.221 12.908 11.647 1.00 93.81 233 THR A O 1
ATOM 1796 N N . ARG A 1 234 ? -11.392 12.076 10.642 1.00 91.62 234 ARG A N 1
ATOM 1797 C CA . ARG A 1 234 ? -12.142 11.407 9.589 1.00 91.62 234 ARG A CA 1
ATOM 1798 C C . ARG A 1 234 ? -13.031 10.315 10.151 1.00 91.62 234 ARG A C 1
ATOM 1800 O O . ARG A 1 234 ? -14.208 10.323 9.836 1.00 91.62 234 ARG A O 1
ATOM 1807 N N . ALA A 1 235 ? -12.521 9.446 11.021 1.00 90.62 235 ALA A N 1
ATOM 1808 C CA . ALA A 1 235 ? -13.328 8.405 11.652 1.00 90.62 235 ALA A CA 1
ATOM 1809 C C . ALA A 1 235 ? -14.516 8.965 12.451 1.00 90.62 235 ALA A C 1
ATOM 1811 O O . ALA A 1 235 ? -15.601 8.399 12.384 1.00 90.62 235 ALA A O 1
ATOM 1812 N N . ALA A 1 236 ? -14.339 10.097 13.140 1.00 87.81 236 ALA A N 1
ATOM 1813 C CA . ALA A 1 236 ? -15.410 10.772 13.875 1.00 87.81 236 ALA A CA 1
ATOM 1814 C C . ALA A 1 236 ? -16.460 11.441 12.967 1.00 87.81 236 ALA A C 1
ATOM 1816 O O . ALA A 1 236 ? -17.582 11.685 13.400 1.00 87.81 236 ALA A O 1
ATOM 1817 N N . THR A 1 237 ? -16.096 11.756 11.722 1.00 85.25 237 THR A N 1
ATOM 1818 C CA . THR A 1 237 ? -16.945 12.466 10.749 1.00 85.25 237 THR A CA 1
ATOM 1819 C C . THR A 1 237 ? -17.370 11.595 9.567 1.00 85.25 237 THR A C 1
ATOM 1821 O O . THR A 1 237 ? -17.970 12.107 8.622 1.00 85.25 237 THR A O 1
ATOM 1824 N N . LEU A 1 238 ? -17.084 10.286 9.603 1.00 80.38 238 LEU A N 1
ATOM 1825 C CA . LEU A 1 238 ? -17.545 9.333 8.595 1.00 80.38 238 LEU A CA 1
ATOM 1826 C C . LEU A 1 238 ? -19.076 9.349 8.575 1.00 80.38 238 LEU A C 1
ATOM 1828 O O . LEU A 1 238 ? -19.725 8.871 9.502 1.00 80.38 238 LEU A O 1
ATOM 1832 N N . ALA A 1 239 ? -19.645 9.918 7.515 1.00 71.62 239 ALA A N 1
ATOM 1833 C CA . ALA A 1 239 ? -21.083 9.930 7.316 1.00 71.62 239 ALA A CA 1
ATOM 1834 C C . ALA A 1 239 ? -21.589 8.519 6.985 1.00 71.62 239 ALA A C 1
ATOM 1836 O O . ALA A 1 239 ? -20.903 7.754 6.305 1.00 71.62 239 ALA A O 1
ATOM 1837 N N . ASP A 1 240 ? -22.834 8.214 7.356 1.00 69.62 240 ASP A N 1
ATOM 1838 C CA . ASP A 1 240 ? -23.493 6.941 7.014 1.00 69.62 240 ASP A CA 1
ATOM 1839 C C . ASP A 1 240 ? -23.546 6.677 5.494 1.00 69.62 240 ASP A C 1
ATOM 1841 O O . ASP A 1 240 ? -23.661 5.534 5.056 1.00 69.62 240 ASP A O 1
ATOM 1845 N N . ALA A 1 241 ? -23.440 7.734 4.681 1.00 73.69 241 ALA A N 1
ATOM 1846 C CA . ALA A 1 241 ? -23.427 7.675 3.220 1.00 73.69 241 ALA A CA 1
ATOM 1847 C C . ALA A 1 241 ? -22.024 7.488 2.601 1.00 73.69 241 ALA A C 1
ATOM 1849 O O . ALA A 1 241 ? -21.906 7.424 1.375 1.00 73.69 241 ALA A O 1
ATOM 1850 N N . GLU A 1 242 ? -20.955 7.431 3.403 1.00 86.44 242 GLU A N 1
ATOM 1851 C CA . GLU A 1 242 ? -19.596 7.246 2.889 1.00 86.44 242 GLU A CA 1
ATOM 1852 C C . GLU A 1 242 ? -19.446 5.867 2.224 1.00 86.44 242 GLU A C 1
ATOM 1854 O O . GLU A 1 242 ? -19.967 4.851 2.692 1.00 86.44 242 GLU A O 1
ATOM 1859 N N . HIS A 1 243 ? -18.687 5.801 1.126 1.00 91.38 243 HIS A N 1
ATOM 1860 C CA . HIS A 1 243 ? -18.454 4.533 0.445 1.00 91.38 243 HIS A CA 1
ATOM 1861 C C . HIS A 1 243 ? -17.770 3.524 1.374 1.00 91.38 243 HIS A C 1
ATOM 1863 O O . HIS A 1 243 ? -16.734 3.816 1.979 1.00 91.38 243 HIS A O 1
ATOM 1869 N N . ARG A 1 244 ? -18.288 2.289 1.402 1.00 91.75 244 ARG A N 1
ATOM 1870 C CA . ARG A 1 244 ? -17.826 1.220 2.296 1.00 91.75 244 ARG A CA 1
ATOM 1871 C C . ARG A 1 244 ? -16.305 1.070 2.329 1.00 91.75 244 ARG A C 1
ATOM 1873 O O . ARG A 1 244 ? -15.715 1.042 3.403 1.00 91.75 244 ARG A O 1
ATOM 1880 N N . SER A 1 245 ? -15.648 1.045 1.170 1.00 92.94 245 SER A N 1
ATOM 1881 C CA . SER A 1 245 ? -14.189 0.884 1.106 1.00 92.94 245 SER A CA 1
ATOM 1882 C C . SER A 1 245 ? -13.411 1.992 1.831 1.00 92.94 245 SER A C 1
ATOM 1884 O O . SER A 1 245 ? -12.334 1.721 2.346 1.00 92.94 245 SER A O 1
ATOM 1886 N N . ILE A 1 246 ? -13.924 3.227 1.886 1.00 94.38 246 ILE A N 1
ATOM 1887 C CA . ILE A 1 246 ? -13.262 4.358 2.560 1.00 94.38 246 ILE A CA 1
ATOM 1888 C C . ILE A 1 246 ? -13.341 4.183 4.077 1.00 94.38 246 ILE A C 1
ATOM 1890 O O . ILE A 1 246 ? -12.321 4.329 4.750 1.00 94.38 246 ILE A O 1
ATOM 1894 N N . VAL A 1 247 ? -14.501 3.767 4.595 1.00 93.81 247 VAL A N 1
ATOM 1895 C CA . VAL A 1 247 ? -14.673 3.369 6.004 1.00 93.81 247 VAL A CA 1
ATOM 1896 C C . VAL A 1 247 ? -13.675 2.264 6.366 1.00 93.81 247 VAL A C 1
ATOM 1898 O O . VAL A 1 247 ? -12.945 2.365 7.353 1.00 93.81 247 VAL A O 1
ATOM 1901 N N . VAL A 1 248 ? -13.566 1.232 5.524 1.00 92.50 248 VAL A N 1
ATOM 1902 C CA . VAL A 1 248 ? -12.605 0.134 5.723 1.00 92.50 248 VAL A CA 1
ATOM 1903 C C . VAL A 1 248 ? -11.157 0.627 5.670 1.00 92.50 248 VAL A C 1
ATOM 1905 O O . VAL A 1 248 ? -10.338 0.234 6.501 1.00 92.50 248 VAL A O 1
ATOM 1908 N N . GLY A 1 249 ? -10.825 1.504 4.723 1.00 95.19 249 GLY A N 1
ATOM 1909 C CA . GLY A 1 249 ? -9.501 2.110 4.614 1.00 95.19 249 GLY A CA 1
ATOM 1910 C C . GLY A 1 249 ? -9.119 2.906 5.861 1.00 95.19 249 GLY A C 1
ATOM 1911 O O . GLY A 1 249 ? -8.030 2.711 6.395 1.00 95.19 249 GLY A O 1
ATOM 1912 N N . CYS A 1 250 ? -10.033 3.738 6.366 1.00 96.62 250 CYS A N 1
ATOM 1913 C CA . CYS A 1 250 ? -9.834 4.557 7.562 1.00 96.62 250 CYS A CA 1
ATOM 1914 C C . CYS A 1 250 ? -9.682 3.707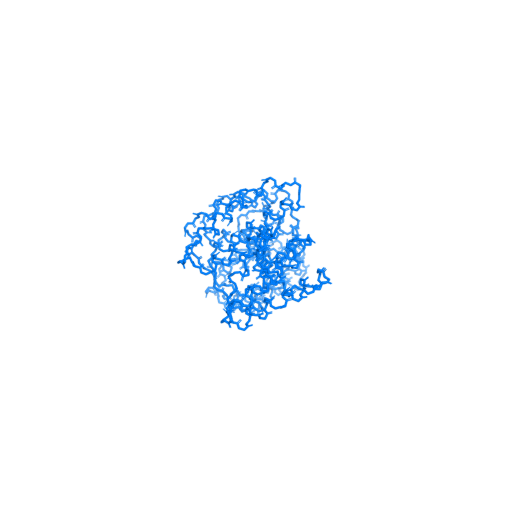 8.833 1.00 96.62 250 CYS A C 1
ATOM 1916 O O . CYS A 1 250 ? -8.762 3.916 9.618 1.00 96.62 250 CYS A O 1
ATOM 1918 N N . THR A 1 251 ? -10.547 2.711 9.027 1.00 95.75 251 THR A N 1
ATOM 1919 C CA . THR A 1 251 ? -10.494 1.823 10.203 1.00 95.75 251 THR A CA 1
ATOM 1920 C C . THR A 1 251 ? -9.259 0.924 10.193 1.00 95.75 251 THR A C 1
ATOM 1922 O O . THR A 1 251 ? -8.663 0.685 11.238 1.00 95.75 251 THR A O 1
ATOM 1925 N N . THR A 1 252 ? -8.815 0.481 9.013 1.00 96.75 252 THR A N 1
ATOM 1926 C CA . THR A 1 252 ? -7.546 -0.246 8.859 1.00 96.75 252 THR A CA 1
ATOM 1927 C C . THR A 1 252 ? -6.348 0.660 9.153 1.00 96.75 252 THR A C 1
ATOM 1929 O O . THR A 1 252 ? -5.404 0.228 9.809 1.00 96.75 252 THR A O 1
ATOM 1932 N N . ALA A 1 253 ? -6.391 1.921 8.709 1.00 97.62 253 ALA A N 1
ATOM 1933 C CA . ALA A 1 253 ? -5.368 2.918 9.011 1.00 97.62 253 ALA A CA 1
ATOM 1934 C C . ALA A 1 253 ? -5.236 3.176 10.520 1.00 97.62 253 ALA A C 1
ATOM 1936 O O . ALA A 1 253 ? -4.127 3.170 11.041 1.00 97.62 253 ALA A O 1
ATOM 1937 N N . LEU A 1 254 ? -6.358 3.323 11.229 1.00 97.38 254 LEU A N 1
ATOM 1938 C CA . LEU A 1 254 ? -6.385 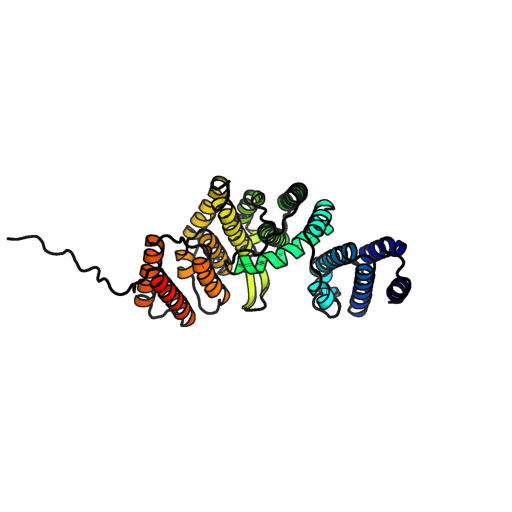3.411 12.693 1.00 97.38 254 LEU A CA 1
ATOM 1939 C C . LEU A 1 254 ? -5.863 2.125 13.352 1.00 97.38 254 LEU A C 1
ATOM 1941 O O . LEU A 1 254 ? -5.072 2.186 14.290 1.00 97.38 254 LEU A O 1
ATOM 1945 N N . GLY A 1 255 ? -6.193 0.960 12.791 1.00 97.06 255 GLY A N 1
ATOM 1946 C CA . GLY A 1 255 ? -5.657 -0.322 13.241 1.00 97.06 255 GLY A CA 1
ATOM 1947 C C . GLY A 1 255 ? -4.124 -0.406 13.205 1.00 97.06 255 GLY A C 1
ATOM 1948 O O . GLY A 1 255 ? -3.539 -1.006 14.103 1.00 97.06 255 GLY A O 1
ATOM 1949 N N . TYR A 1 256 ? -3.456 0.226 12.228 1.00 96.75 256 TYR A N 1
ATOM 1950 C CA . TYR A 1 256 ? -1.987 0.339 12.216 1.00 96.75 256 TYR A CA 1
ATOM 1951 C C . TYR A 1 256 ? -1.439 1.116 13.412 1.00 96.75 256 TYR A C 1
ATOM 1953 O O . TYR A 1 256 ? -0.360 0.802 13.907 1.00 96.75 256 TYR A O 1
ATOM 1961 N N . LEU A 1 257 ? -2.185 2.106 13.894 1.00 96.00 257 LEU A N 1
ATOM 1962 C CA . LEU A 1 257 ? -1.812 2.930 15.041 1.00 96.00 257 LEU A CA 1
ATOM 1963 C C . LEU A 1 257 ? -2.088 2.230 16.383 1.00 96.00 257 LEU A C 1
ATOM 1965 O O . LEU A 1 257 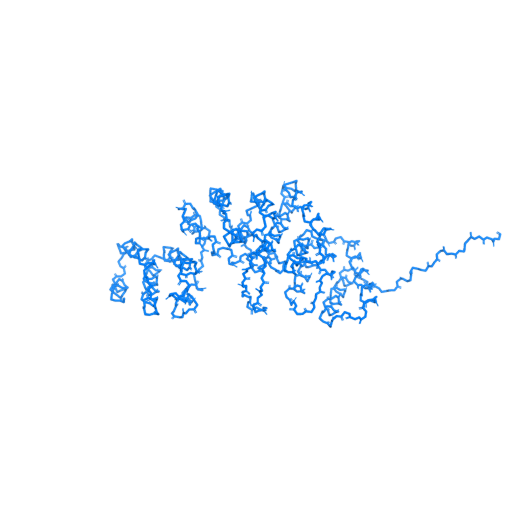? -1.708 2.748 17.426 1.00 96.00 257 LEU A O 1
ATOM 1969 N N . GLY A 1 258 ? -2.681 1.032 16.361 1.00 94.69 258 GLY A N 1
ATOM 1970 C CA . GLY A 1 258 ? -3.061 0.269 17.552 1.00 94.69 258 GLY A CA 1
ATOM 1971 C C . GLY A 1 258 ? -4.516 0.475 17.980 1.00 94.69 258 GLY A C 1
ATOM 1972 O O . GLY A 1 258 ? -4.980 -0.220 18.883 1.00 94.69 258 GLY A O 1
ATOM 1973 N N . GLU A 1 259 ? -5.257 1.352 17.298 1.00 95.88 259 GLU A N 1
ATOM 1974 C CA . GLU A 1 259 ? -6.674 1.618 17.554 1.00 95.88 259 GLU A CA 1
ATOM 1975 C C . GLU A 1 259 ? -7.540 0.503 16.951 1.00 95.88 259 GLU A C 1
ATOM 1977 O O . GLU A 1 259 ? -7.917 0.517 15.775 1.00 95.88 259 GLU A O 1
ATOM 1982 N N . TRP A 1 260 ? -7.830 -0.517 17.757 1.00 96.00 260 TRP A N 1
ATOM 1983 C CA . TRP A 1 260 ? -8.511 -1.736 17.309 1.00 96.00 260 TRP A CA 1
ATOM 1984 C C . TRP A 1 260 ? -10.041 -1.626 17.280 1.00 96.00 260 TRP A C 1
ATOM 1986 O O . TRP A 1 260 ? -10.692 -2.357 16.533 1.00 96.00 260 TRP A O 1
ATOM 1996 N N . GLU A 1 261 ? -10.647 -0.744 18.073 1.00 96.56 261 GLU A N 1
ATOM 1997 C CA . GLU A 1 261 ? -12.110 -0.676 18.202 1.00 96.56 261 GLU A CA 1
ATOM 1998 C C . GLU A 1 261 ? -12.827 -0.332 16.882 1.00 96.56 261 GLU A C 1
ATOM 2000 O O . GLU A 1 261 ? -13.805 -1.015 16.547 1.00 96.56 261 GLU A O 1
ATOM 2005 N N . PRO A 1 262 ? -12.354 0.638 16.071 1.00 95.50 262 PRO A N 1
ATOM 2006 C CA . PRO A 1 262 ? -13.012 0.983 14.813 1.00 95.50 262 PRO A CA 1
ATOM 2007 C C . PRO A 1 262 ? -13.071 -0.191 13.826 1.00 95.50 262 PRO A C 1
ATOM 2009 O O . PRO A 1 262 ? -14.123 -0.458 13.243 1.00 95.50 262 PRO A O 1
ATOM 2012 N N . ILE A 1 263 ? -11.977 -0.943 13.658 1.00 95.75 263 ILE A N 1
ATOM 2013 C CA . ILE A 1 263 ? -11.957 -2.071 12.713 1.00 95.75 263 ILE A CA 1
ATOM 2014 C C . ILE A 1 263 ? -12.881 -3.209 13.161 1.00 95.75 263 ILE A C 1
ATOM 2016 O O . ILE A 1 263 ? -13.566 -3.787 12.320 1.00 95.75 263 ILE A O 1
ATOM 2020 N N . LEU A 1 264 ? -12.973 -3.487 14.468 1.00 96.44 264 LEU A N 1
ATOM 2021 C CA . LEU A 1 264 ? -13.917 -4.477 14.996 1.00 96.44 264 LEU A CA 1
ATOM 2022 C C . LEU A 1 264 ? -15.370 -4.014 14.875 1.00 96.44 264 LEU A C 1
ATOM 2024 O O . LEU A 1 264 ? -16.263 -4.820 14.608 1.00 96.44 264 LEU A O 1
ATOM 2028 N N . THR A 1 265 ? -15.611 -2.715 15.058 1.00 94.00 265 THR A N 1
ATOM 2029 C CA . THR A 1 265 ? -16.948 -2.123 14.964 1.00 94.00 265 THR A CA 1
ATOM 2030 C C . THR A 1 265 ? -17.532 -2.253 13.573 1.00 94.00 265 THR A C 1
ATOM 2032 O O . THR A 1 265 ? -18.726 -2.516 13.426 1.00 94.00 265 THR A O 1
ATOM 2035 N N . HIS A 1 266 ? -16.675 -2.126 12.569 1.00 93.25 266 HIS A N 1
ATOM 2036 C CA . HIS A 1 266 ? -17.057 -2.205 11.177 1.00 93.25 266 HIS A CA 1
ATOM 2037 C C . HIS A 1 266 ? -16.843 -3.593 10.570 1.00 93.25 266 HIS A C 1
ATOM 2039 O O . HIS A 1 266 ? -16.872 -3.679 9.355 1.00 93.25 266 HIS A O 1
ATOM 2045 N N . LEU A 1 267 ? -16.655 -4.684 11.319 1.00 93.88 267 LEU A N 1
ATOM 2046 C CA . LEU A 1 267 ? -16.640 -6.017 10.698 1.00 93.88 267 LEU A CA 1
ATOM 2047 C C . LEU A 1 267 ? -18.004 -6.346 10.072 1.00 93.88 267 LEU A C 1
ATOM 2049 O O . LEU A 1 267 ? -19.036 -6.253 10.737 1.00 93.88 267 LEU A O 1
ATOM 2053 N N . GLY A 1 268 ? -17.994 -6.754 8.801 1.00 89.44 268 GLY A N 1
ATOM 2054 C CA . GLY A 1 268 ? -19.185 -7.138 8.045 1.00 89.44 268 GLY A CA 1
ATOM 2055 C C . GLY A 1 268 ? -19.083 -8.544 7.438 1.00 89.44 268 GLY A C 1
ATOM 2056 O O . GLY A 1 268 ? -17.984 -9.102 7.317 1.00 89.44 268 GLY A O 1
ATOM 2057 N N . PRO A 1 269 ? -20.222 -9.149 7.056 1.00 90.25 269 PRO A N 1
ATOM 2058 C CA . PRO A 1 269 ? -20.218 -10.346 6.223 1.00 90.25 269 PRO A CA 1
ATOM 2059 C C . PRO A 1 269 ? -19.695 -10.023 4.813 1.00 90.25 269 PRO A C 1
ATOM 2061 O O . PRO A 1 269 ? -19.837 -8.903 4.328 1.00 90.25 269 PRO A O 1
ATOM 2064 N N . GLY A 1 270 ? -19.098 -11.010 4.140 1.00 86.75 270 GLY A N 1
ATOM 2065 C CA . GLY A 1 270 ? -18.656 -10.874 2.743 1.00 86.75 270 GLY A CA 1
ATOM 2066 C C . GLY A 1 270 ? -17.334 -10.125 2.523 1.00 86.75 270 GLY A C 1
ATOM 2067 O O . GLY A 1 270 ? -16.912 -9.976 1.380 1.00 86.75 270 GLY A O 1
ATOM 2068 N N . GLU A 1 271 ? -16.645 -9.706 3.588 1.00 89.69 271 GLU A N 1
ATOM 2069 C CA . GLU A 1 271 ? -15.360 -8.992 3.511 1.00 89.69 271 GLU A CA 1
ATOM 2070 C C . GLU A 1 271 ? -14.236 -9.784 4.212 1.00 89.69 271 GLU A C 1
ATOM 2072 O O . GLU A 1 271 ? -13.694 -9.339 5.227 1.00 89.69 271 GLU A O 1
ATOM 2077 N N . PRO A 1 272 ? -13.852 -10.978 3.711 1.00 91.88 272 PRO A N 1
ATOM 2078 C CA . PRO A 1 272 ? -12.874 -11.860 4.367 1.00 91.88 272 PRO A CA 1
ATOM 2079 C C . PRO A 1 272 ? -11.521 -11.182 4.647 1.00 91.88 272 PRO A C 1
ATOM 2081 O O . PRO A 1 272 ? -10.856 -11.490 5.638 1.00 91.88 272 PRO A O 1
ATOM 2084 N N . TRP A 1 273 ? -11.126 -10.210 3.822 1.00 91.69 273 TRP A N 1
ATOM 2085 C CA . TRP A 1 273 ? -9.910 -9.424 4.035 1.00 91.69 273 TRP A CA 1
ATOM 2086 C C . TRP A 1 273 ? -9.970 -8.537 5.285 1.00 91.69 273 TRP A C 1
ATOM 2088 O O . TRP A 1 273 ? -8.936 -8.334 5.917 1.00 91.69 273 TRP A O 1
ATOM 2098 N N . MET A 1 274 ? -11.148 -8.034 5.676 1.00 94.12 274 MET A N 1
ATOM 2099 C CA . MET A 1 274 ? -11.305 -7.247 6.905 1.00 94.12 274 MET A CA 1
ATOM 2100 C C . MET A 1 274 ? -11.127 -8.104 8.150 1.00 94.12 274 MET A C 1
ATOM 2102 O O . MET A 1 274 ? -10.492 -7.669 9.106 1.00 94.12 274 MET A O 1
ATOM 2106 N N . HIS A 1 275 ? -11.632 -9.337 8.125 1.00 95.81 275 HIS A N 1
ATOM 2107 C CA . HIS A 1 275 ? -11.423 -10.298 9.210 1.00 95.81 275 HIS A CA 1
ATOM 2108 C C . HIS A 1 275 ? -9.932 -10.612 9.369 1.00 95.81 275 HIS A C 1
ATOM 2110 O O . HIS A 1 275 ? -9.391 -10.563 10.475 1.00 95.81 275 HIS A O 1
ATOM 2116 N N . GLN A 1 276 ? -9.227 -10.824 8.252 1.00 95.81 276 GLN A N 1
ATOM 2117 C CA . GLN A 1 276 ? -7.771 -10.977 8.257 1.00 95.81 276 GLN A CA 1
ATOM 2118 C C . GLN A 1 276 ? -7.053 -9.716 8.767 1.00 95.81 276 GLN A C 1
ATOM 2120 O O . GLN A 1 276 ? -6.084 -9.833 9.521 1.00 95.81 276 GLN A O 1
ATOM 2125 N N . ALA A 1 277 ? -7.517 -8.525 8.380 1.00 96.19 277 ALA A N 1
ATOM 2126 C CA . ALA A 1 277 ? -6.970 -7.259 8.849 1.00 96.19 277 ALA A CA 1
ATOM 2127 C C . ALA A 1 277 ? -7.135 -7.094 10.363 1.00 96.19 277 ALA A C 1
ATOM 2129 O O . ALA A 1 277 ? -6.158 -6.799 11.045 1.00 96.19 277 ALA A O 1
ATOM 2130 N N . ALA A 1 278 ? -8.314 -7.390 10.914 1.00 97.62 278 ALA A N 1
ATOM 2131 C CA . ALA A 1 278 ? -8.552 -7.375 12.355 1.00 97.62 278 ALA A CA 1
ATOM 2132 C C . ALA A 1 278 ? -7.602 -8.331 13.094 1.00 97.62 278 ALA A C 1
ATOM 2134 O O . ALA A 1 278 ? -6.950 -7.937 14.062 1.00 97.62 278 ALA A O 1
ATOM 2135 N N . HIS A 1 279 ? -7.426 -9.561 12.600 1.00 97.50 279 HIS A N 1
ATOM 2136 C CA . HIS A 1 279 ? -6.442 -10.487 13.170 1.00 97.50 279 HIS A CA 1
ATOM 2137 C C . HIS A 1 279 ? -5.013 -9.938 13.134 1.00 97.50 279 HIS A C 1
ATOM 2139 O O . HIS A 1 279 ? -4.276 -10.078 14.115 1.00 97.50 279 HIS A O 1
ATOM 2145 N N . ASN A 1 280 ? -4.619 -9.303 12.030 1.00 97.25 280 ASN A N 1
ATOM 2146 C CA . ASN A 1 280 ? -3.290 -8.724 11.890 1.00 97.25 280 ASN A CA 1
ATOM 2147 C C . ASN A 1 280 ? -3.084 -7.508 12.803 1.00 97.25 280 ASN A C 1
ATOM 2149 O O . ASN A 1 280 ? -2.005 -7.392 13.380 1.00 97.25 280 ASN A O 1
ATOM 2153 N N . VAL A 1 281 ? -4.113 -6.686 13.037 1.00 97.44 281 VAL A N 1
ATOM 2154 C CA . VAL A 1 281 ? -4.082 -5.585 14.016 1.00 97.44 281 VAL A CA 1
ATOM 2155 C C . VAL A 1 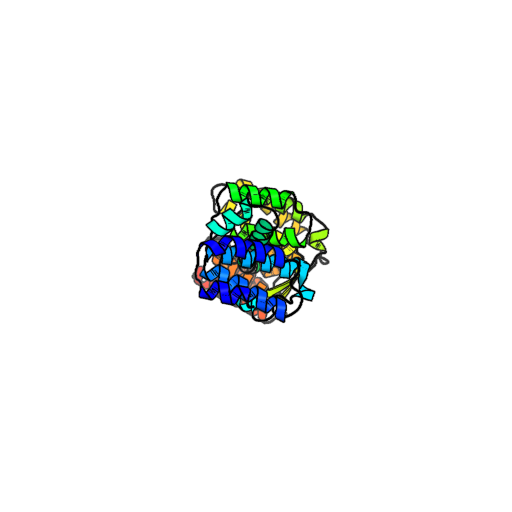281 ? -3.711 -6.091 15.406 1.00 97.44 281 VAL A C 1
ATOM 2157 O O . VAL A 1 281 ? -2.707 -5.658 15.970 1.00 97.44 281 VAL A O 1
ATOM 2160 N N . PHE A 1 282 ? -4.409 -7.106 15.914 1.00 96.69 282 PHE A N 1
ATOM 2161 C CA . PHE A 1 282 ? -4.079 -7.716 17.210 1.00 96.69 282 PHE A CA 1
ATOM 2162 C C . PHE A 1 282 ? -2.759 -8.494 17.213 1.00 96.69 282 PHE A C 1
ATOM 2164 O O . PHE A 1 282 ? -2.163 -8.751 18.259 1.00 96.69 282 PHE A O 1
ATOM 2171 N N . LYS A 1 283 ? -2.301 -8.961 16.050 1.00 95.50 283 LYS A N 1
ATOM 2172 C CA . LYS A 1 283 ? -1.029 -9.679 15.931 1.00 95.50 283 LYS A CA 1
ATOM 2173 C C . LYS A 1 283 ? 0.178 -8.746 15.951 1.00 95.50 283 LYS A C 1
ATOM 2175 O O . LYS A 1 283 ? 1.206 -9.134 16.500 1.00 95.50 283 LYS A O 1
ATOM 2180 N N . HIS A 1 284 ? 0.062 -7.569 15.346 1.00 94.81 284 HIS A N 1
ATOM 2181 C CA . HIS A 1 284 ? 1.217 -6.746 15.002 1.00 94.81 284 HIS A CA 1
ATOM 2182 C C . HIS A 1 284 ? 1.207 -5.347 15.619 1.00 94.81 284 HIS A C 1
ATOM 2184 O O . HIS A 1 284 ? 2.289 -4.838 15.890 1.00 94.81 284 HIS A O 1
ATOM 2190 N N . TRP A 1 285 ? 0.038 -4.744 15.854 1.00 95.31 285 TRP A N 1
ATOM 2191 C CA . TRP A 1 285 ? -0.061 -3.297 16.101 1.00 95.31 285 TRP A CA 1
ATOM 2192 C C . TRP A 1 285 ? -0.662 -2.930 17.457 1.00 95.31 285 TRP A C 1
ATOM 2194 O O . TRP A 1 285 ? -0.264 -1.926 18.043 1.00 95.31 285 TRP A O 1
ATOM 2204 N N . VAL A 1 286 ? -1.588 -3.740 17.982 1.00 93.31 286 VAL A N 1
ATOM 2205 C CA . VAL A 1 286 ? -2.153 -3.521 19.324 1.00 93.31 286 VAL A CA 1
ATOM 2206 C C . VAL A 1 286 ? -1.060 -3.659 20.379 1.00 93.31 286 VAL A C 1
ATOM 2208 O O . VAL A 1 286 ? -0.219 -4.563 20.313 1.00 93.31 286 VAL A O 1
ATOM 2211 N N . SER A 1 287 ? -1.104 -2.767 21.370 1.00 89.81 287 SER A N 1
ATOM 2212 C CA . SER A 1 287 ? -0.161 -2.751 22.483 1.00 89.81 287 SER A CA 1
ATOM 2213 C C . SER A 1 287 ? -0.039 -4.120 23.165 1.00 89.81 287 SER A C 1
ATOM 2215 O O . SER A 1 287 ? -0.986 -4.908 23.273 1.00 89.81 287 SER A O 1
ATOM 2217 N N . ARG A 1 288 ? 1.170 -4.412 23.653 1.00 88.81 288 ARG A N 1
ATOM 2218 C CA . ARG A 1 288 ? 1.411 -5.563 24.534 1.00 88.81 288 ARG A CA 1
ATOM 2219 C C . ARG A 1 288 ? 1.025 -5.288 25.985 1.00 88.81 288 ARG A C 1
ATOM 2221 O O . ARG A 1 288 ? 1.084 -6.211 26.790 1.00 88.81 288 ARG A O 1
ATOM 2228 N N . ASP A 1 289 ? 0.640 -4.053 26.292 1.00 93.38 289 ASP A N 1
ATOM 2229 C CA . ASP A 1 289 ? 0.119 -3.678 27.596 1.00 93.38 289 ASP A CA 1
ATOM 2230 C C . ASP A 1 289 ? -1.105 -4.525 27.978 1.00 93.38 289 ASP A C 1
ATOM 2232 O O . ASP A 1 289 ? -2.003 -4.772 27.167 1.00 93.38 289 ASP A O 1
ATOM 2236 N N . LEU A 1 290 ? -1.116 -4.994 29.226 1.00 92.56 290 LEU A N 1
ATOM 2237 C CA . LEU A 1 290 ? -2.139 -5.912 29.712 1.00 92.56 290 LEU A CA 1
ATOM 2238 C C . LEU A 1 290 ? -3.489 -5.207 29.876 1.00 92.56 290 LEU A C 1
ATOM 2240 O O . LEU A 1 290 ? -4.513 -5.792 29.527 1.00 92.56 290 LEU A O 1
ATOM 2244 N N . ALA A 1 291 ? -3.503 -3.956 30.349 1.00 93.50 291 ALA A N 1
ATOM 2245 C CA . ALA A 1 291 ? -4.743 -3.208 30.552 1.00 93.50 291 ALA A CA 1
ATOM 2246 C C . ALA A 1 291 ? -5.449 -2.941 29.217 1.00 93.50 291 ALA A C 1
ATOM 2248 O O . ALA A 1 291 ? -6.663 -3.118 29.106 1.00 93.50 291 ALA A O 1
ATOM 2249 N N . GLU A 1 292 ? -4.684 -2.612 28.178 1.00 94.00 292 GLU A N 1
ATOM 2250 C CA . GLU A 1 292 ? -5.211 -2.435 26.826 1.00 94.00 292 GLU A CA 1
ATOM 2251 C C . GLU A 1 292 ? -5.806 -3.731 26.246 1.00 94.00 292 GLU A C 1
ATOM 2253 O O . GLU A 1 292 ? -6.882 -3.730 25.641 1.00 94.00 292 GLU A O 1
ATOM 2258 N N . ARG A 1 293 ? -5.152 -4.872 26.482 1.00 94.12 293 ARG A N 1
ATOM 2259 C CA . ARG A 1 293 ? -5.661 -6.189 26.064 1.00 94.12 293 ARG A CA 1
ATOM 2260 C C . ARG A 1 293 ? -6.922 -6.586 26.816 1.00 94.12 293 ARG A C 1
ATOM 2262 O O . ARG A 1 293 ? -7.852 -7.116 26.208 1.00 94.12 293 ARG A O 1
ATOM 2269 N N . GLU A 1 294 ? -6.981 -6.303 28.114 1.00 95.50 294 GLU A N 1
ATOM 2270 C CA . GLU A 1 294 ? -8.187 -6.500 28.915 1.00 95.50 294 GLU A CA 1
ATOM 2271 C C . GLU A 1 294 ? -9.336 -5.608 28.434 1.00 95.50 294 GLU A C 1
ATOM 2273 O O . GLU A 1 294 ? -10.465 -6.091 28.315 1.00 95.50 294 GLU A O 1
ATOM 2278 N N . ARG A 1 295 ? -9.062 -4.341 28.090 1.00 96.06 295 ARG A N 1
ATOM 2279 C CA . ARG A 1 295 ? -10.044 -3.416 27.500 1.00 96.06 295 ARG A CA 1
ATOM 2280 C C . ARG A 1 295 ? -10.645 -4.002 26.224 1.00 96.06 295 ARG A C 1
ATOM 2282 O O . ARG A 1 295 ? -11.870 -4.078 26.104 1.00 96.06 295 ARG A O 1
ATOM 2289 N N . ALA A 1 296 ? -9.797 -4.490 25.319 1.00 96.62 296 ALA A N 1
ATOM 2290 C CA . ALA A 1 296 ? -10.233 -5.136 24.086 1.00 96.62 296 ALA A CA 1
ATOM 2291 C C . ALA A 1 296 ? -11.062 -6.402 24.344 1.00 96.62 296 ALA A C 1
ATOM 2293 O O . ALA A 1 296 ? -12.151 -6.555 23.788 1.00 96.62 296 ALA A O 1
ATOM 2294 N N . ALA A 1 297 ? -10.599 -7.289 25.229 1.00 96.88 297 ALA A N 1
ATOM 2295 C CA . ALA A 1 297 ? -11.306 -8.524 25.558 1.00 96.88 297 ALA A CA 1
ATOM 2296 C C . ALA A 1 297 ? -12.698 -8.245 26.151 1.00 96.88 297 ALA A C 1
ATOM 2298 O O . ALA A 1 297 ? -13.691 -8.830 25.711 1.00 96.88 297 ALA A O 1
ATOM 2299 N N . ARG A 1 298 ? -12.805 -7.289 27.086 1.00 96.31 298 ARG A N 1
ATOM 2300 C CA . ARG A 1 298 ? -14.087 -6.880 27.686 1.00 96.31 298 ARG A CA 1
ATOM 2301 C C . ARG A 1 298 ? -15.041 -6.305 26.645 1.00 96.31 298 ARG A C 1
ATOM 2303 O O . ARG A 1 298 ? -16.226 -6.646 26.659 1.00 96.31 298 ARG A O 1
ATOM 2310 N N . TRP A 1 299 ? -14.540 -5.467 25.738 1.00 97.00 299 TRP A N 1
ATOM 2311 C CA . TRP A 1 299 ? -15.341 -4.904 24.653 1.00 97.00 299 TRP A CA 1
ATOM 2312 C C . TRP A 1 299 ? -15.877 -6.000 23.724 1.00 97.00 299 TRP A C 1
ATOM 2314 O O . TRP A 1 299 ? -17.080 -6.049 23.457 1.00 97.00 299 TRP A O 1
ATOM 2324 N N . ILE A 1 300 ? -15.020 -6.939 23.303 1.00 97.06 300 ILE A N 1
ATOM 2325 C CA . ILE A 1 300 ? -15.407 -8.053 22.424 1.00 97.06 300 ILE A CA 1
ATOM 2326 C C . ILE A 1 300 ? -16.451 -8.941 23.108 1.00 97.06 300 ILE A C 1
ATOM 2328 O O . ILE A 1 300 ? -17.503 -9.222 22.527 1.00 97.06 300 ILE A O 1
ATOM 2332 N N . ALA A 1 301 ? -16.207 -9.329 24.362 1.00 96.25 301 ALA A N 1
ATOM 2333 C CA . ALA A 1 301 ? -17.135 -10.136 25.147 1.00 96.25 301 ALA A CA 1
ATOM 2334 C C . ALA A 1 301 ? -18.487 -9.432 25.342 1.00 96.25 301 ALA A C 1
ATOM 2336 O O . ALA A 1 301 ? -19.536 -10.078 25.340 1.00 96.25 301 ALA A O 1
ATOM 2337 N N . ARG A 1 302 ? -18.497 -8.104 25.521 1.00 95.44 302 ARG A N 1
ATOM 2338 C CA . ARG A 1 302 ? -19.730 -7.306 25.594 1.00 95.44 302 ARG A CA 1
ATOM 2339 C C . ARG A 1 302 ? -20.471 -7.328 24.259 1.00 95.44 302 ARG A C 1
ATOM 2341 O O . ARG A 1 302 ? -21.657 -7.640 24.246 1.00 95.44 302 ARG A O 1
ATOM 2348 N N . ARG A 1 303 ? -19.781 -7.071 23.146 1.00 94.75 303 ARG A N 1
ATOM 2349 C CA . ARG A 1 303 ? -20.384 -7.032 21.806 1.00 94.75 303 ARG A CA 1
ATOM 2350 C C . ARG A 1 303 ? -20.993 -8.368 21.390 1.00 94.75 303 ARG A C 1
ATOM 2352 O O . ARG A 1 303 ? -22.121 -8.386 20.908 1.00 94.75 303 ARG A O 1
ATOM 2359 N N . LEU A 1 304 ? -20.290 -9.475 21.637 1.00 95.19 304 LEU A N 1
ATOM 2360 C CA . LEU A 1 304 ? -20.789 -10.833 21.384 1.00 95.19 304 LEU A CA 1
ATOM 2361 C C . LEU A 1 304 ? -22.068 -11.153 22.175 1.00 95.19 304 LEU A C 1
ATOM 2363 O O . LEU A 1 304 ? -22.904 -11.920 21.703 1.00 95.19 304 LEU A O 1
ATOM 2367 N N . ARG A 1 305 ? -22.232 -10.564 23.368 1.00 91.62 305 ARG A N 1
ATOM 2368 C CA . ARG A 1 305 ? -23.423 -10.740 24.212 1.00 91.62 305 ARG A CA 1
ATOM 2369 C C . ARG A 1 305 ? -24.594 -9.868 23.769 1.00 91.62 305 ARG A C 1
ATOM 2371 O O . ARG A 1 305 ? -25.723 -10.356 23.724 1.00 91.62 305 ARG A O 1
ATOM 2378 N N . THR A 1 306 ? -24.335 -8.592 23.487 1.00 92.69 306 THR A N 1
ATOM 2379 C CA . THR A 1 306 ? -25.384 -7.602 23.208 1.00 92.69 306 THR A CA 1
ATOM 2380 C C . THR A 1 306 ? -25.925 -7.688 21.784 1.00 92.69 306 THR A C 1
ATOM 2382 O O . THR A 1 306 ? -27.109 -7.443 21.585 1.00 92.69 306 THR A O 1
ATOM 2385 N N . HIS A 1 307 ? -25.109 -8.103 20.811 1.00 90.69 307 HIS A N 1
ATOM 2386 C CA . HIS A 1 307 ? -25.498 -8.190 19.400 1.00 90.69 307 HIS A CA 1
ATOM 2387 C C . HIS A 1 307 ? -25.614 -9.659 18.971 1.00 90.69 307 HIS A C 1
ATOM 2389 O O . HIS A 1 307 ? -24.694 -10.265 18.416 1.00 90.69 307 HIS A O 1
ATOM 2395 N N . ARG A 1 308 ? -26.758 -10.280 19.278 1.00 87.56 308 ARG A N 1
ATOM 2396 C CA . ARG A 1 308 ? -27.014 -11.705 18.974 1.00 87.56 308 ARG A CA 1
ATOM 2397 C C . ARG A 1 308 ? -27.276 -11.987 17.492 1.00 87.56 308 ARG A C 1
ATOM 2399 O O . ARG A 1 308 ? -27.298 -13.148 17.089 1.00 87.56 308 ARG A O 1
ATOM 2406 N N . ASP A 1 309 ? -27.462 -10.947 16.701 1.00 92.06 309 ASP A N 1
ATOM 2407 C CA . ASP A 1 309 ? -27.718 -10.943 15.263 1.00 92.06 309 ASP A CA 1
ATOM 2408 C C . ASP A 1 309 ? -26.446 -10.755 14.420 1.00 92.06 309 ASP A C 1
ATOM 2410 O O . ASP A 1 309 ? -26.522 -10.753 13.193 1.00 92.06 309 ASP A O 1
ATOM 2414 N N . LEU A 1 310 ? -25.265 -10.655 15.049 1.00 93.94 310 LEU A N 1
ATOM 2415 C CA . LEU A 1 310 ? -23.990 -10.628 14.326 1.00 93.94 310 LEU A CA 1
ATOM 2416 C C . LEU A 1 310 ? -23.886 -11.811 13.358 1.00 93.94 310 LEU A C 1
ATOM 2418 O O . LEU A 1 310 ? -24.109 -12.960 13.759 1.00 93.94 310 LEU A O 1
ATOM 2422 N N . ALA A 1 311 ? -23.467 -11.519 12.125 1.00 96.00 311 ALA A N 1
ATOM 2423 C CA . ALA A 1 311 ? -23.203 -12.528 11.108 1.00 96.00 311 ALA A CA 1
ATOM 2424 C C . ALA A 1 311 ? -22.216 -13.603 11.622 1.00 96.00 311 ALA A C 1
ATOM 2426 O O . ALA A 1 311 ? -21.316 -13.273 12.410 1.00 96.00 311 ALA A O 1
ATOM 2427 N N . PRO A 1 312 ? -22.350 -14.875 11.194 1.00 95.75 312 PRO A N 1
ATOM 2428 C CA . PRO A 1 312 ? -21.521 -15.977 11.686 1.00 95.75 312 PRO A CA 1
ATOM 2429 C C . PRO A 1 312 ? -20.015 -15.715 11.581 1.00 95.75 312 PRO A C 1
ATOM 2431 O O . PRO A 1 312 ? -19.275 -16.003 12.520 1.00 95.75 312 PRO A O 1
ATOM 2434 N N . GLU A 1 313 ? -19.564 -15.113 10.481 1.00 95.38 313 GLU A N 1
ATOM 2435 C CA . GLU A 1 313 ? -18.157 -14.798 10.233 1.00 95.38 313 GLU A CA 1
ATOM 2436 C C . GLU A 1 313 ? -17.644 -13.748 11.223 1.00 95.38 313 GLU A C 1
ATOM 2438 O O . GLU A 1 313 ? -16.589 -13.927 11.828 1.00 95.38 313 GLU A O 1
ATOM 2443 N N . VAL A 1 314 ? -18.433 -12.696 11.470 1.00 96.94 314 VAL A N 1
ATOM 2444 C CA . VAL A 1 314 ? -18.102 -11.648 12.449 1.00 96.94 314 VAL A CA 1
ATOM 2445 C C . VAL A 1 314 ? -18.011 -12.241 13.853 1.00 96.94 314 VAL A C 1
ATOM 2447 O O . VAL A 1 314 ? -17.049 -11.982 14.576 1.00 96.94 314 VAL A O 1
ATOM 2450 N N . ARG A 1 315 ? -18.982 -13.079 14.235 1.00 96.50 315 ARG A N 1
ATOM 2451 C CA . ARG A 1 315 ? -18.977 -13.773 15.528 1.00 96.50 315 ARG A CA 1
ATOM 2452 C C . ARG A 1 315 ? -17.756 -14.675 15.677 1.00 96.50 315 ARG A C 1
ATOM 2454 O O . ARG A 1 315 ? -17.133 -14.657 16.734 1.00 96.50 315 ARG A O 1
ATOM 2461 N N . SER A 1 316 ? -17.413 -15.424 14.631 1.00 96.94 316 SER A N 1
ATOM 2462 C CA . SER A 1 316 ? -16.242 -16.301 14.613 1.00 96.94 316 SER A CA 1
ATOM 2463 C C . SER A 1 316 ? -14.954 -15.506 14.822 1.00 96.94 316 SER A C 1
ATOM 2465 O O . SER A 1 316 ? -14.173 -15.839 15.708 1.00 96.94 316 SER A O 1
ATOM 2467 N N . THR A 1 317 ? -14.746 -14.427 14.065 1.00 97.75 317 THR A N 1
ATOM 2468 C CA . THR A 1 317 ? -13.544 -13.591 14.185 1.00 97.75 317 THR A CA 1
ATOM 2469 C C . THR A 1 317 ? -13.425 -12.952 15.563 1.00 97.75 317 THR A C 1
ATOM 2471 O O . THR A 1 317 ? -12.357 -13.017 16.174 1.00 97.75 317 THR A O 1
ATOM 2474 N N . LEU A 1 318 ? -14.516 -12.392 16.093 1.00 97.56 318 LEU A N 1
ATOM 2475 C CA . LEU A 1 318 ? -14.545 -11.839 17.447 1.00 97.56 318 LEU A CA 1
ATOM 2476 C C . LEU A 1 318 ? -14.263 -12.914 18.510 1.00 97.56 318 LEU A C 1
ATOM 2478 O O . LEU A 1 318 ? -13.458 -12.675 19.405 1.00 97.56 318 LEU A O 1
ATOM 2482 N N . GLY A 1 319 ? -14.858 -14.104 18.390 1.00 97.19 319 GLY A N 1
ATOM 2483 C CA . GLY A 1 319 ? -14.611 -15.228 19.297 1.00 97.19 319 GLY A CA 1
ATOM 2484 C C . GLY A 1 319 ? -13.147 -15.668 19.301 1.00 97.19 319 GLY A C 1
ATOM 2485 O O . GLY A 1 319 ? -12.523 -15.730 20.355 1.00 97.19 319 GLY A O 1
ATOM 2486 N N . THR A 1 320 ? -12.550 -15.863 18.122 1.00 97.88 320 THR A N 1
ATOM 2487 C CA . THR A 1 320 ? -11.128 -16.221 17.996 1.00 97.88 320 THR A CA 1
ATOM 2488 C C . THR A 1 320 ? -10.200 -15.145 18.569 1.00 97.88 320 THR A C 1
ATOM 2490 O O . THR A 1 320 ? -9.176 -15.465 19.178 1.00 97.88 320 THR A O 1
ATOM 2493 N N . LEU A 1 321 ? -10.524 -13.861 18.379 1.00 97.69 321 LEU A N 1
ATOM 2494 C CA . LEU A 1 321 ? -9.758 -12.765 18.977 1.00 97.69 321 LEU A CA 1
ATOM 2495 C C . LEU A 1 321 ? -9.880 -12.752 20.504 1.00 97.69 321 LEU A C 1
ATOM 2497 O O . LEU A 1 321 ? -8.862 -12.592 21.175 1.00 97.69 321 LEU A O 1
ATOM 2501 N N . LEU A 1 322 ? -11.080 -12.973 21.046 1.00 97.25 322 LEU A N 1
ATOM 2502 C CA . LEU A 1 322 ? -11.304 -13.073 22.487 1.00 97.25 322 LEU A CA 1
ATOM 2503 C C . LEU A 1 322 ? -10.500 -14.226 23.095 1.00 97.25 322 LEU A C 1
ATOM 2505 O O . LEU A 1 322 ? -9.711 -13.993 24.003 1.00 97.25 322 LEU A O 1
ATOM 2509 N N . GLU A 1 323 ? -10.606 -15.435 22.542 1.00 96.88 323 GLU A N 1
ATOM 2510 C CA . GLU A 1 323 ? -9.848 -16.609 23.002 1.00 96.88 323 GLU A CA 1
ATOM 2511 C C . GLU A 1 323 ? -8.333 -16.380 22.963 1.00 96.88 323 GLU A C 1
ATOM 2513 O O . GLU A 1 323 ? -7.574 -16.871 23.802 1.00 96.88 323 GLU A O 1
ATOM 2518 N N . ARG A 1 324 ? -7.852 -15.652 21.951 1.00 96.00 324 ARG A N 1
ATOM 2519 C CA . ARG A 1 324 ? -6.445 -15.269 21.869 1.00 96.00 324 ARG A CA 1
ATOM 2520 C C . ARG A 1 324 ? -6.070 -14.296 22.986 1.00 96.00 324 ARG A C 1
ATOM 2522 O O . ARG A 1 324 ? -5.054 -14.520 23.637 1.00 96.00 324 ARG A O 1
ATOM 2529 N N . LEU A 1 325 ? -6.861 -13.246 23.199 1.00 95.81 325 LEU A N 1
ATOM 2530 C CA . LEU A 1 325 ? -6.609 -12.258 24.247 1.00 95.81 325 LEU A CA 1
ATOM 2531 C C . LEU A 1 325 ? -6.647 -12.898 25.637 1.00 95.81 325 LEU A C 1
ATOM 2533 O O . LEU A 1 325 ? -5.728 -12.681 26.411 1.00 95.81 325 LEU A O 1
ATOM 2537 N N . GLU A 1 326 ? -7.633 -13.743 25.935 1.00 95.81 326 GLU A N 1
ATOM 2538 C CA . GLU A 1 326 ? -7.735 -14.454 27.218 1.00 95.81 326 GLU A CA 1
ATOM 2539 C C . GLU A 1 326 ? -6.516 -15.341 27.493 1.00 95.81 326 GLU A C 1
ATOM 2541 O O . GLU A 1 326 ? -5.980 -15.336 28.602 1.00 95.81 326 GLU A O 1
ATOM 2546 N N . ARG A 1 327 ? -6.012 -16.052 26.472 1.00 94.62 327 ARG A N 1
ATOM 2547 C CA . ARG A 1 327 ? -4.760 -16.818 26.589 1.00 94.62 327 ARG A CA 1
ATOM 2548 C C . ARG A 1 327 ? -3.551 -15.929 26.848 1.00 94.62 327 ARG A C 1
ATOM 2550 O O . ARG A 1 327 ? -2.687 -16.304 27.630 1.00 94.62 327 ARG A O 1
ATOM 2557 N N . GLU A 1 328 ? -3.473 -14.781 26.182 1.00 93.44 328 GLU A N 1
ATOM 2558 C CA . GLU A 1 328 ? -2.376 -13.827 26.356 1.00 93.44 328 GLU A CA 1
ATOM 2559 C C . GLU A 1 328 ? -2.438 -13.098 27.713 1.00 93.44 328 GLU A C 1
ATOM 2561 O O . GLU A 1 328 ? -1.392 -12.761 28.262 1.00 93.44 328 GLU A O 1
ATOM 2566 N N . ILE A 1 329 ? -3.637 -12.878 28.261 1.00 94.38 329 ILE A N 1
ATOM 2567 C CA . ILE A 1 329 ? -3.870 -12.294 29.593 1.00 94.38 329 ILE A CA 1
ATOM 2568 C C . ILE A 1 329 ? -3.653 -13.349 30.696 1.00 94.38 329 ILE A C 1
ATOM 2570 O O . ILE A 1 329 ? -3.239 -13.014 31.803 1.00 94.38 329 ILE A O 1
ATOM 2574 N N . GLY A 1 330 ? -3.911 -14.627 30.401 1.00 92.69 330 GLY A N 1
ATOM 2575 C CA . GLY A 1 330 ? -3.775 -15.743 31.342 1.00 92.69 330 GLY A CA 1
ATOM 2576 C C . GLY A 1 330 ? -5.025 -16.020 32.186 1.00 92.69 330 GLY A C 1
ATOM 2577 O O . GLY A 1 330 ? -4.947 -16.764 33.161 1.00 92.69 330 GLY A O 1
ATOM 2578 N N . ARG A 1 331 ? -6.179 -15.441 31.832 1.00 89.38 331 ARG A N 1
ATOM 2579 C CA . ARG A 1 331 ? -7.480 -15.702 32.471 1.00 89.38 331 ARG A CA 1
ATOM 2580 C C . ARG A 1 331 ? -8.630 -15.457 31.499 1.00 89.38 331 ARG A C 1
ATOM 2582 O O . ARG A 1 331 ? -8.500 -14.666 30.567 1.00 89.38 331 ARG A O 1
ATOM 2589 N N . HIS A 1 332 ? -9.766 -16.097 31.760 1.00 88.69 332 HIS A N 1
ATOM 2590 C CA . HIS A 1 332 ? -11.002 -15.811 31.038 1.00 88.69 332 HIS A CA 1
ATOM 2591 C C . HIS A 1 332 ? -11.555 -14.436 31.424 1.00 88.69 332 HIS A C 1
ATOM 2593 O O . HIS A 1 332 ? -11.588 -14.070 32.599 1.00 88.69 332 HIS A O 1
ATOM 2599 N N . ILE A 1 333 ? -12.017 -13.691 30.425 1.00 83.19 333 ILE A N 1
ATOM 2600 C CA . ILE A 1 333 ? -12.678 -12.396 30.562 1.00 83.19 333 ILE A CA 1
ATOM 2601 C C . ILE A 1 333 ? -14.179 -12.677 30.388 1.00 83.19 333 ILE A C 1
ATOM 2603 O O . ILE A 1 333 ? -14.799 -12.379 29.367 1.00 83.19 333 ILE A O 1
ATOM 2607 N N . GLY A 1 334 ? -14.763 -13.323 31.403 1.00 64.12 334 GLY A N 1
ATOM 2608 C CA . GLY A 1 334 ? -16.167 -13.731 31.439 1.00 64.12 334 GLY A CA 1
ATOM 2609 C C . GLY A 1 334 ? -16.834 -13.398 32.775 1.00 64.12 334 GLY A C 1
ATOM 2610 O O . GLY A 1 334 ? -16.399 -13.884 33.808 1.00 64.12 334 GLY A O 1
ATOM 2611 N N . TRP A 1 335 ? -17.910 -12.602 32.698 1.00 52.66 335 TRP A N 1
ATOM 2612 C CA . TRP A 1 335 ? -18.887 -12.270 33.753 1.00 52.66 335 TRP A CA 1
ATOM 2613 C C . TRP A 1 335 ? -18.326 -11.751 35.088 1.00 52.66 335 TRP A C 1
ATOM 2615 O O . TRP A 1 335 ? -18.492 -12.382 36.123 1.00 52.66 335 TRP A O 1
ATOM 2625 N N . GLU A 1 336 ? -17.786 -10.532 35.096 1.00 49.31 336 GLU A N 1
ATOM 2626 C CA . GLU A 1 336 ? -18.041 -9.655 36.244 1.00 49.31 336 GLU A CA 1
ATOM 2627 C C . GLU A 1 336 ? -19.363 -8.943 35.943 1.00 49.31 336 GLU A C 1
ATOM 2629 O O . GLU A 1 336 ? -19.461 -8.149 35.001 1.00 49.31 336 GLU A O 1
ATOM 2634 N N . GLU A 1 337 ? -20.418 -9.323 36.667 1.00 46.12 337 GLU A N 1
ATOM 2635 C CA . GLU A 1 337 ? -21.550 -8.427 36.870 1.00 46.12 337 GLU A CA 1
ATOM 2636 C C . GLU A 1 337 ? -20.959 -7.106 37.366 1.00 46.12 337 GLU A C 1
ATOM 2638 O O . GLU A 1 337 ? -20.165 -7.095 38.308 1.00 46.12 337 GLU A O 1
ATOM 2643 N N . GLU A 1 338 ? -21.331 -5.989 36.747 1.00 43.75 338 GLU A N 1
ATOM 2644 C CA . GLU A 1 338 ? -21.302 -4.702 37.438 1.00 43.75 338 GLU A CA 1
ATOM 2645 C C . GLU A 1 338 ? -22.333 -4.818 38.582 1.00 43.75 338 GLU A C 1
ATOM 2647 O O . GLU A 1 338 ? -23.467 -4.359 38.485 1.00 43.75 338 GLU A O 1
ATOM 2652 N N . GLY A 1 339 ? -21.973 -5.583 39.617 1.00 40.22 339 GLY A N 1
ATOM 2653 C CA . GLY A 1 339 ? -22.743 -5.820 40.822 1.00 40.22 339 GLY A CA 1
ATOM 2654 C C . GLY A 1 339 ? -22.752 -4.532 41.622 1.00 40.22 339 GLY A C 1
ATOM 2655 O O . GLY A 1 339 ? -21.698 -4.003 41.979 1.00 40.22 339 GLY A O 1
ATOM 2656 N N . GLY A 1 340 ? -23.958 -4.012 41.823 1.00 40.44 340 GLY A N 1
ATOM 2657 C CA . GLY A 1 340 ? -24.222 -2.709 42.398 1.00 40.44 340 GLY A CA 1
ATOM 2658 C C . GLY A 1 340 ? -23.541 -2.471 43.740 1.00 40.44 340 GLY A C 1
ATOM 2659 O O . GLY A 1 340 ? -23.613 -3.280 44.662 1.00 40.44 340 GLY A O 1
ATOM 2660 N N . VAL A 1 341 ? -22.967 -1.279 43.864 1.00 39.09 341 VAL A N 1
ATOM 2661 C CA . VAL A 1 341 ? -22.890 -0.588 45.149 1.00 39.09 341 VAL A CA 1
ATOM 2662 C C . VAL A 1 341 ? -24.163 0.252 45.259 1.00 39.09 341 VAL A C 1
ATOM 2664 O O . VAL A 1 341 ? -24.157 1.460 45.052 1.00 39.09 341 VAL A O 1
ATOM 2667 N N . GLU A 1 342 ? -25.281 -0.418 45.527 1.00 44.12 342 GLU A N 1
ATOM 2668 C CA . GLU A 1 342 ? -26.445 0.185 46.174 1.00 44.12 342 GLU A CA 1
ATOM 2669 C C . GLU A 1 342 ? -26.522 -0.412 47.581 1.00 44.12 342 GLU A C 1
ATOM 2671 O O . GLU A 1 342 ? -26.578 -1.630 47.739 1.00 44.12 342 GLU A O 1
ATOM 2676 N N . GLY A 1 343 ? -26.516 0.449 48.600 1.00 44.22 343 GLY A N 1
ATOM 2677 C CA . GLY A 1 343 ? -26.874 0.064 49.966 1.00 44.22 343 GLY A CA 1
ATOM 2678 C C . GLY A 1 343 ? -25.758 0.177 51.002 1.00 44.22 343 GLY A C 1
ATOM 2679 O O . GLY A 1 343 ? -25.349 -0.819 51.588 1.00 44.22 343 GLY A O 1
ATOM 2680 N N . ALA A 1 344 ? -25.330 1.403 51.300 1.00 40.50 344 ALA A N 1
ATOM 2681 C CA . ALA A 1 344 ? -24.804 1.734 52.624 1.00 40.50 344 ALA A CA 1
ATOM 2682 C C . ALA A 1 344 ? -25.404 3.066 53.101 1.00 40.50 344 ALA A C 1
ATOM 2684 O O . ALA A 1 344 ? -24.701 4.048 53.315 1.00 40.50 344 ALA A O 1
ATOM 2685 N N . GLU A 1 345 ? -26.727 3.078 53.261 1.00 43.88 345 GLU A N 1
ATOM 2686 C CA . GLU A 1 345 ? -27.411 3.949 54.216 1.00 43.88 345 GLU A CA 1
ATOM 2687 C C . GLU A 1 345 ? -28.156 3.057 55.218 1.00 43.88 345 GLU A C 1
ATOM 2689 O O . GLU A 1 345 ? -28.959 2.214 54.823 1.00 43.88 345 GLU A O 1
ATOM 2694 N N . GLY A 1 346 ? -27.896 3.268 56.512 1.00 41.34 346 GLY A N 1
ATOM 2695 C CA . GLY A 1 346 ? -28.826 2.916 57.587 1.00 41.34 346 GLY A CA 1
ATOM 2696 C C . GLY A 1 346 ? -28.466 1.719 58.471 1.00 41.34 346 GLY A C 1
ATOM 2697 O O . GLY A 1 346 ? -29.051 0.649 58.321 1.00 41.34 346 GLY A O 1
ATOM 2698 N N . ALA A 1 347 ? -27.611 1.950 59.472 1.00 37.03 347 ALA A N 1
ATOM 2699 C CA . ALA A 1 347 ? -27.860 1.554 60.866 1.00 37.03 347 ALA A CA 1
ATOM 2700 C C . ALA A 1 347 ? -27.019 2.421 61.810 1.00 37.03 347 ALA A C 1
ATOM 2702 O O . ALA A 1 347 ? -25.775 2.403 61.663 1.00 37.03 347 ALA A O 1
#

Sequence (347 aa):
AVVAELCGATAHAGLVEPIEELARGLIESISGEAAVEAFARLVVVLSRLDATRGRRLAVLANMIMRTRRSDQVRPGFYPWWQLASEVALRADDFNALLNRGGDDAKAAILDVGGFGGGAIFVAAPVLSPLRVTEESLDRFREIAEQEDQAPWQRRIARASAKLWATGLLPQLLTWANRAELVRSEEALYDSRFGQVHERHLATVLRVIGYLARLLLDGDHPADGTDAIALLHTRAATLADAEHRSIVVGCTTALGYLGEWEPILTHLGPGEPWMHQAAHNVFKHWVSRDLAERERAARWIARRLRTHRDLAPEVRSTLGTLLERLEREIGRHIGWEEEGGVEGAEGA

Secondary structure (DSSP, 8-state):
-HHHHHHHHH--GGGHHHHHHHHHHHHTT--SHHHHHHHHHHHHHHHHH-HHHHHHHHHHHHHHHHHT-HHHH-TTSTTHHHHHHH----HHHHHHHHHH-HHHHHHHHHHHHHHHHHHHHTT---SS-----HHHHHHHHHHHHH---HHHHHHHHHHHHHHT-GGGHHHHHHHHT-HHHHH-EEEEEETTTEEEEEEHHHHHHHHHHHHHHHHHTTT-GGGGHHHHHHHHHHHHH--TTS-HHHHHHHHHHHHHTT--HHHHHT--TT-HHHHHHHHHHHHHTS---HHHHHHHHHHHHHHHHH-TT--HHHHHHHHHHHHHHHHHHTS----------------

pLDDT: mean 89.2, std 11.85, range [37.03, 98.19]

Foldseek 3Di:
DVVLVVLLVPLDLVCLVVLLVVLVVCLLPQFDDVSLVVSLSSLVSSCSSPVLSSLLSLLLSLLCCVPPNCPGHVCCDPPSVVSSVPRDDAQVSQQVQLVVDDSSNLSSLQVLLVQQQVQLLQLHQSPPAHAHDPVSLVSLLVVLVPDDDLVSVLSSLSNCSSNLSLVCLVSLLVVLPDPQQQPDWDWDQDPVQGTDIARSSLSSLSSLLSSLLVCCVDDRNVSSVVSQVVLVVCQVVVDPPRDLSNLLSSQLSVLQQQNLVSLLVSDDPSCVSSLSSSVNSLVPRHDLDLVSLLVLLLVLQVCVVPCVPGDPSSNVSSVVSNVVSCVSNVHHSDDDDPPDPDDDDDD